Protein AF-A0A1Y6EAP9-F1 (afdb_monomer)

Sequence (194 aa):
MVQRNEKQGILGINLTRRGWNNVLIYVILAIALLFWKVFPVHEDADTTNAPTAVADESEVKNEAESVLESDAAANATALFPDVAIVELATPVLRLEQSDQGWLYNDQVVADQAGAEHLIERWQTLQVSVTEQQPQGVAKEIMVRLADGRPLIVLALYEQPVPIIQLPGDDTRYRAHQITYSQLTGANLSLPDPN

Nearest PDB structures (foldseek):
  6jbp-assembly1_B  TM=3.824E-01  e=4.750E+00  Mucuna pruriens
  4r4k-assembly1_A  TM=3.064E-01  e=9.669E+00  Bacteroides caccae ATCC 43185

Solvent-accessible surface area (backbone atoms only — not comparable to full-atom values): 11838 Å² total; per-residue (Å²): 137,84,86,81,82,84,77,87,76,80,81,92,67,91,69,55,87,74,52,51,61,61,52,50,53,53,52,53,52,52,50,53,56,49,46,54,68,74,54,64,82,77,80,82,85,79,77,96,72,84,80,91,72,90,80,60,82,66,55,68,54,51,53,56,51,49,51,55,49,53,54,38,62,72,58,44,37,54,76,43,70,99,50,56,76,41,30,44,33,36,92,81,45,49,40,38,63,51,100,90,43,48,23,41,91,93,35,76,41,74,43,48,68,55,53,51,54,42,50,50,52,59,52,66,29,33,26,19,80,44,89,75,73,75,37,85,68,73,40,63,33,38,40,28,46,68,82,72,58,76,74,42,55,29,38,39,20,59,30,91,52,31,33,39,30,53,73,99,53,89,66,32,26,37,50,55,102,62,53,54,66,65,75,44,47,80,81,58,66,69,68,81,87,125

Structure (mmCIF, N/CA/C/O backbone):
data_AF-A0A1Y6EAP9-F1
#
_entry.id   AF-A0A1Y6EAP9-F1
#
loop_
_atom_site.group_PDB
_atom_site.id
_atom_site.type_symbol
_atom_site.label_atom_id
_atom_site.label_alt_id
_atom_site.label_comp_id
_atom_site.label_asym_id
_atom_site.label_entity_id
_atom_site.label_seq_id
_atom_site.pdbx_PDB_ins_code
_atom_site.Cartn_x
_atom_site.Cartn_y
_atom_site.Cartn_z
_atom_site.occupancy
_atom_site.B_iso_or_equiv
_atom_site.auth_seq_id
_atom_site.auth_comp_id
_atom_site.auth_asym_id
_atom_site.auth_atom_id
_atom_site.pdbx_PDB_model_num
ATOM 1 N N . MET A 1 1 ? -38.002 -37.216 27.193 1.00 42.53 1 MET A N 1
ATOM 2 C CA . MET A 1 1 ? -36.730 -36.482 27.371 1.00 42.53 1 MET A CA 1
ATOM 3 C C . MET A 1 1 ? -37.048 -35.001 27.468 1.00 42.53 1 MET A C 1
ATOM 5 O O . MET A 1 1 ? -37.905 -34.521 26.740 1.00 42.53 1 MET A O 1
ATOM 9 N N . VAL A 1 2 ? -36.483 -34.351 28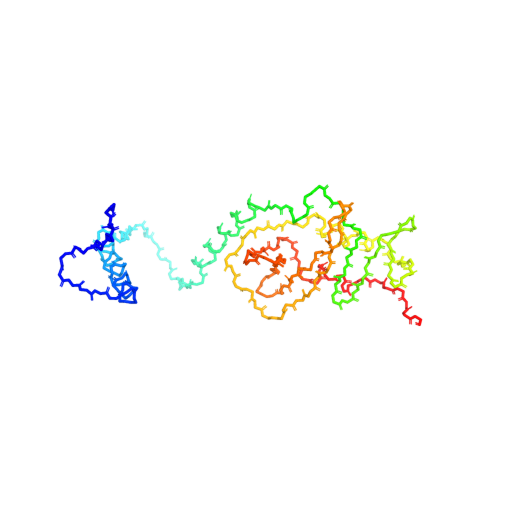.478 1.00 44.38 2 VAL A N 1
ATOM 10 C CA . VAL A 1 2 ? -36.962 -33.102 29.083 1.00 44.38 2 VAL A CA 1
ATOM 11 C C . VAL A 1 2 ? -36.519 -31.884 28.269 1.00 44.38 2 VAL A C 1
ATOM 13 O O . VAL A 1 2 ? -35.328 -31.710 28.032 1.00 44.38 2 VAL A O 1
ATOM 16 N N . GLN A 1 3 ? -37.473 -31.026 27.892 1.00 49.47 3 GLN A N 1
ATOM 17 C CA . GLN 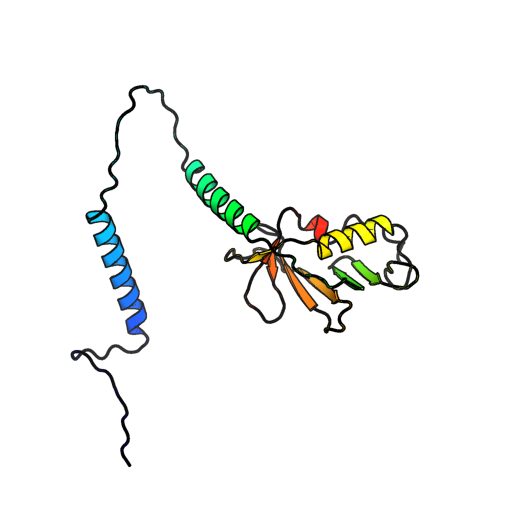A 1 3 ? -37.202 -29.654 27.462 1.00 49.47 3 GLN A CA 1
ATOM 18 C C . GLN A 1 3 ? -36.787 -28.830 28.688 1.00 49.47 3 GLN A C 1
ATOM 20 O O . GLN A 1 3 ? -37.545 -28.750 29.654 1.00 49.47 3 GLN A O 1
ATOM 25 N N . ARG A 1 4 ? -35.614 -28.193 28.658 1.00 45.12 4 ARG A N 1
ATOM 26 C CA . ARG A 1 4 ? -35.269 -27.123 29.603 1.00 45.12 4 ARG A CA 1
ATOM 27 C C . ARG A 1 4 ? -34.993 -25.848 28.823 1.00 45.12 4 ARG A C 1
ATOM 29 O O . ARG A 1 4 ? -33.922 -25.653 28.267 1.00 45.12 4 ARG A O 1
ATOM 36 N N . ASN A 1 5 ? -36.026 -25.019 28.764 1.00 48.72 5 ASN A N 1
ATOM 37 C CA . ASN A 1 5 ? -35.969 -23.643 28.306 1.00 48.72 5 ASN A CA 1
ATOM 38 C C . ASN A 1 5 ? -35.718 -22.791 29.556 1.00 48.72 5 ASN A C 1
ATOM 40 O O . ASN A 1 5 ? -36.637 -22.519 30.330 1.00 48.72 5 ASN A O 1
ATOM 44 N N . GLU A 1 6 ? -34.455 -22.476 29.819 1.00 53.62 6 GLU A N 1
ATOM 45 C CA . GLU A 1 6 ? -34.024 -21.777 31.028 1.00 53.62 6 GLU A CA 1
ATOM 46 C C . GLU A 1 6 ? -34.206 -20.267 30.829 1.00 53.62 6 GLU A C 1
ATOM 48 O O . GLU A 1 6 ? -33.310 -19.530 30.425 1.00 53.62 6 GLU A O 1
ATOM 53 N N . LYS A 1 7 ? -35.434 -19.800 31.074 1.00 51.78 7 LYS A N 1
ATOM 54 C CA . LYS A 1 7 ? -35.720 -18.378 31.271 1.00 51.78 7 LYS A CA 1
ATOM 55 C C . LYS A 1 7 ? -35.144 -17.979 32.628 1.00 51.78 7 LYS A C 1
ATOM 57 O O . LYS A 1 7 ? -35.779 -18.199 33.655 1.00 51.78 7 LYS A O 1
ATOM 62 N N . GLN A 1 8 ? -33.940 -17.415 32.638 1.00 53.41 8 GLN A N 1
ATOM 63 C CA . GLN A 1 8 ? -33.375 -16.801 33.837 1.00 53.41 8 GLN A CA 1
ATOM 64 C C . GLN A 1 8 ? -34.118 -15.489 34.118 1.00 53.41 8 GLN A C 1
ATOM 66 O O . GLN A 1 8 ? -33.808 -14.438 33.564 1.00 53.41 8 GLN A O 1
ATOM 71 N N . GLY A 1 9 ? -35.168 -15.584 34.933 1.00 47.75 9 GLY A N 1
ATOM 72 C CA . GLY A 1 9 ? -35.878 -14.448 35.503 1.00 47.75 9 GLY A CA 1
ATOM 73 C C . GLY A 1 9 ? -35.410 -14.232 36.934 1.00 47.75 9 GLY A C 1
ATOM 74 O O . GLY A 1 9 ? -35.749 -15.015 37.816 1.00 47.75 9 GLY A O 1
ATOM 75 N N . ILE A 1 10 ? -34.647 -13.169 37.169 1.00 59.88 10 ILE A N 1
ATOM 76 C CA . ILE A 1 10 ? -34.363 -12.682 38.518 1.00 59.88 10 ILE A CA 1
ATOM 77 C C . ILE A 1 10 ? -35.353 -11.541 38.773 1.00 59.88 10 ILE A C 1
ATOM 79 O O . ILE A 1 10 ? -35.303 -10.510 38.111 1.00 59.88 10 ILE A O 1
ATOM 83 N N . LEU A 1 11 ? -36.278 -11.766 39.712 1.00 57.78 11 LEU A N 1
ATOM 84 C CA . LEU A 1 11 ? -37.144 -10.751 40.330 1.00 57.78 11 LEU A CA 1
ATOM 85 C C . LEU A 1 11 ? -38.104 -9.992 39.390 1.00 57.78 11 LEU A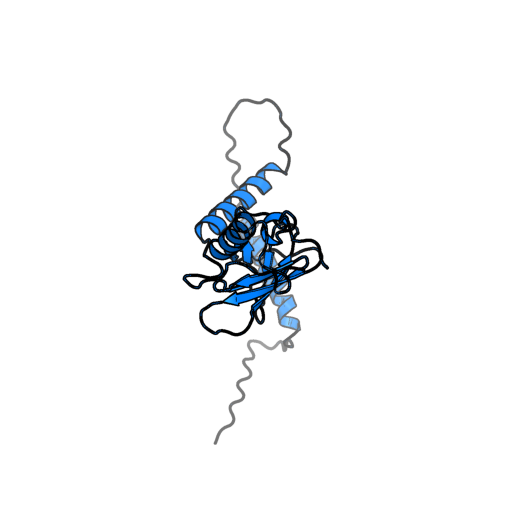 C 1
ATOM 87 O O . LEU A 1 11 ? -38.050 -8.775 39.274 1.00 57.78 11 LEU A O 1
ATOM 91 N N . GLY A 1 12 ? -39.066 -10.705 38.795 1.00 52.75 12 GLY A N 1
ATOM 92 C CA . GLY A 1 12 ? -40.424 -10.179 38.551 1.00 52.75 12 GLY A CA 1
ATOM 93 C C . GLY A 1 12 ? -40.626 -9.029 37.551 1.00 52.75 12 GLY A C 1
ATOM 94 O O . GLY A 1 12 ? -41.773 -8.647 37.333 1.00 52.75 12 GLY A O 1
ATOM 95 N N . ILE A 1 13 ? -39.584 -8.503 36.905 1.00 53.31 13 ILE A N 1
ATOM 96 C CA . ILE A 1 13 ? -39.706 -7.442 35.896 1.00 53.31 13 ILE A CA 1
ATOM 97 C C . ILE A 1 13 ? -39.275 -8.007 34.537 1.00 53.31 13 ILE A C 1
ATOM 99 O O . ILE A 1 13 ? -38.091 -8.184 34.259 1.00 53.31 13 ILE A O 1
ATOM 103 N N . ASN A 1 14 ? -40.244 -8.313 33.671 1.00 45.34 14 ASN A N 1
ATOM 104 C CA . ASN A 1 14 ? -39.969 -8.732 32.294 1.00 45.34 14 ASN A CA 1
ATOM 105 C C . ASN A 1 14 ? -39.575 -7.509 31.451 1.00 45.34 14 ASN A C 1
ATOM 107 O O . ASN A 1 14 ? -40.421 -6.910 30.787 1.00 45.34 14 ASN A O 1
ATOM 111 N N . LEU A 1 15 ? -38.294 -7.134 31.450 1.00 54.78 15 LEU A N 1
ATOM 112 C CA . LEU A 1 15 ? -37.773 -6.213 30.440 1.00 54.78 15 LEU A CA 1
ATOM 113 C C . LEU A 1 15 ? -37.404 -6.983 29.171 1.00 54.78 15 LEU A C 1
ATOM 115 O O . LEU A 1 15 ? -36.610 -7.924 29.185 1.00 54.78 15 LEU A O 1
ATOM 119 N N . THR A 1 16 ? -37.983 -6.559 28.049 1.00 60.19 16 THR A N 1
ATOM 120 C CA . THR A 1 16 ? -37.604 -7.027 26.712 1.00 60.19 16 THR A CA 1
ATOM 121 C C . THR A 1 16 ? -36.126 -6.719 26.443 1.00 60.19 16 THR A C 1
ATOM 123 O O . THR A 1 16 ? -35.574 -5.761 26.979 1.00 60.19 16 THR A O 1
ATOM 126 N N . ARG A 1 17 ? -35.470 -7.503 25.576 1.00 57.12 17 ARG A N 1
ATOM 127 C CA . ARG A 1 17 ? -34.034 -7.370 25.230 1.00 57.12 17 ARG A CA 1
ATOM 128 C C . ARG A 1 17 ? -33.621 -5.941 24.809 1.00 57.12 17 ARG A C 1
ATOM 130 O O . ARG A 1 17 ? -32.463 -5.580 24.949 1.00 57.12 17 ARG A O 1
ATOM 137 N N . ARG A 1 18 ? -34.576 -5.119 24.346 1.00 56.56 18 ARG A N 1
ATOM 138 C CA . ARG A 1 18 ? -34.406 -3.691 24.013 1.00 56.56 18 ARG A CA 1
ATOM 139 C C . ARG A 1 18 ? -34.363 -2.749 25.227 1.00 56.56 18 ARG A C 1
ATOM 141 O O . ARG A 1 18 ? -33.716 -1.715 25.144 1.00 56.56 18 ARG A O 1
ATOM 148 N N . GLY A 1 19 ? -35.014 -3.087 26.341 1.00 57.38 19 GLY A N 1
ATOM 149 C CA . GLY A 1 19 ? -35.029 -2.260 27.555 1.00 57.38 19 GLY A CA 1
ATOM 150 C C . GLY A 1 19 ? -33.703 -2.267 28.321 1.00 57.38 19 GLY A C 1
ATOM 151 O O . GLY A 1 19 ? -33.378 -1.298 29.000 1.00 57.38 19 GLY A O 1
ATOM 152 N N . TRP A 1 20 ? -32.902 -3.322 28.154 1.00 66.06 20 TRP A N 1
ATOM 153 C CA . TRP A 1 20 ? -31.618 -3.481 28.839 1.00 66.06 20 TRP A CA 1
ATOM 154 C C . TRP A 1 20 ? -30.559 -2.468 28.413 1.00 66.06 20 TRP A C 1
ATOM 156 O O . TRP A 1 20 ? -29.772 -2.051 29.253 1.00 66.06 20 TRP A O 1
ATOM 166 N N . ASN A 1 21 ? -30.570 -2.005 27.160 1.00 67.00 21 ASN A N 1
ATOM 167 C CA . ASN A 1 21 ? -29.589 -1.015 26.707 1.00 67.00 21 ASN A CA 1
ATOM 168 C C . ASN A 1 21 ? -29.764 0.327 27.430 1.00 67.00 21 ASN A C 1
ATOM 170 O O . ASN A 1 21 ? -28.789 0.984 27.781 1.00 67.00 21 ASN A O 1
ATOM 174 N N . ASN A 1 22 ? -31.017 0.698 27.712 1.00 74.44 22 ASN A N 1
ATOM 175 C CA . ASN A 1 22 ? -31.308 1.913 28.460 1.00 74.44 22 ASN A CA 1
ATOM 176 C C . ASN A 1 22 ? -30.964 1.738 29.950 1.00 74.44 22 ASN A C 1
ATOM 178 O O . ASN A 1 22 ? -30.427 2.635 30.580 1.00 74.44 22 ASN A O 1
ATOM 182 N N . VAL A 1 23 ? -31.189 0.552 30.523 1.00 78.12 23 VAL A N 1
ATOM 183 C CA . VAL A 1 23 ? -30.769 0.269 31.909 1.00 78.12 23 VAL A CA 1
ATOM 184 C C . VAL A 1 23 ? -29.244 0.311 32.047 1.00 78.12 23 VAL A C 1
ATOM 186 O O . VAL A 1 23 ? -28.738 0.886 33.007 1.00 78.12 23 VAL A O 1
ATOM 189 N N . LEU A 1 24 ? -28.508 -0.235 31.074 1.00 82.50 24 LEU A N 1
ATOM 190 C CA . LEU A 1 24 ? -27.046 -0.261 31.087 1.00 82.50 24 LEU A CA 1
ATOM 191 C C . LEU A 1 24 ? -26.453 1.155 31.098 1.00 82.50 24 LEU A C 1
ATOM 193 O O . LEU A 1 24 ? -25.528 1.418 31.865 1.00 82.50 24 LEU A O 1
ATOM 197 N N . ILE A 1 25 ? -27.022 2.083 30.317 1.00 81.00 25 ILE A N 1
ATOM 198 C CA . ILE A 1 25 ? -26.527 3.464 30.286 1.00 81.00 25 ILE A CA 1
ATOM 199 C C . ILE A 1 25 ? -26.741 4.183 31.623 1.00 81.00 25 ILE A C 1
ATOM 201 O O . ILE A 1 25 ? -25.848 4.891 32.085 1.00 81.00 25 ILE A O 1
ATOM 205 N N . TYR A 1 26 ? -27.865 3.935 32.305 1.00 85.12 26 TYR A N 1
ATOM 206 C CA . TYR A 1 26 ? -28.107 4.506 33.633 1.00 85.12 26 TYR A CA 1
ATOM 207 C C . TYR A 1 26 ? -27.175 3.925 34.702 1.00 85.12 26 TYR A C 1
ATOM 209 O O . TYR A 1 26 ? -26.740 4.657 35.589 1.00 85.12 26 TYR A O 1
ATOM 217 N N . VAL A 1 27 ? -26.824 2.638 34.612 1.00 87.50 27 VAL A N 1
ATOM 218 C CA . VAL A 1 27 ? -25.864 2.009 35.533 1.00 87.50 27 VAL A CA 1
ATOM 219 C C . VAL A 1 27 ? -24.465 2.603 35.356 1.00 87.50 27 VAL A C 1
ATOM 221 O O . VAL A 1 27 ? -23.822 2.940 36.347 1.00 87.50 27 VAL A O 1
ATOM 224 N N . ILE A 1 28 ? -24.013 2.801 34.114 1.00 86.44 28 ILE A N 1
ATOM 225 C CA . ILE A 1 28 ? -22.708 3.417 33.827 1.00 86.44 28 ILE A CA 1
ATOM 226 C C . ILE A 1 28 ? -22.663 4.866 34.337 1.00 86.44 28 ILE A C 1
ATOM 228 O O . ILE A 1 28 ? -21.702 5.251 35.002 1.00 86.44 28 ILE A O 1
ATOM 232 N N . LEU A 1 29 ? -23.722 5.650 34.109 1.00 85.69 29 LEU A N 1
ATOM 233 C CA . LEU A 1 29 ? -23.833 7.021 34.626 1.00 85.69 29 LEU A CA 1
ATOM 234 C C . LEU A 1 29 ? -23.801 7.073 36.159 1.00 85.69 29 LEU A C 1
ATOM 236 O O . LEU A 1 29 ? -23.133 7.933 36.733 1.00 85.69 29 LEU A O 1
ATOM 240 N N . ALA A 1 30 ? -24.479 6.142 36.833 1.00 85.88 30 ALA A N 1
ATOM 241 C CA . ALA A 1 30 ? -24.450 6.054 38.290 1.00 85.88 30 ALA A CA 1
ATOM 242 C C . ALA A 1 30 ? -23.046 5.718 38.821 1.00 85.88 30 ALA A C 1
ATOM 244 O O . ALA A 1 30 ? -22.617 6.293 39.822 1.00 85.88 30 ALA A O 1
ATOM 245 N N . ILE A 1 31 ? -22.307 4.834 38.139 1.00 86.31 31 ILE A N 1
ATOM 246 C CA . ILE A 1 31 ? -20.921 4.496 38.493 1.00 86.31 31 ILE A CA 1
ATOM 247 C C . ILE A 1 31 ? -19.999 5.706 38.303 1.00 86.31 31 ILE A C 1
ATOM 249 O O . ILE A 1 31 ? -19.212 5.997 39.200 1.00 86.31 31 ILE A O 1
ATOM 253 N N . ALA A 1 32 ? -20.126 6.448 37.199 1.00 82.94 32 ALA A N 1
ATOM 254 C CA . ALA A 1 32 ? -19.344 7.665 36.962 1.00 82.94 32 ALA A CA 1
ATOM 255 C C . ALA A 1 32 ? -19.577 8.724 38.057 1.00 82.94 32 ALA A C 1
ATOM 257 O O . ALA A 1 32 ? -18.633 9.343 38.546 1.00 82.94 32 ALA A O 1
ATOM 258 N N . LEU A 1 33 ? -20.826 8.881 38.505 1.00 84.06 33 LEU A N 1
ATOM 259 C CA . LEU A 1 33 ? -21.200 9.833 39.554 1.00 84.06 33 LEU A CA 1
ATOM 260 C C . LEU A 1 33 ? -20.684 9.408 40.941 1.00 84.06 33 LEU A C 1
ATOM 262 O O . LEU A 1 33 ? -20.296 10.249 41.753 1.00 84.06 33 LEU A O 1
ATOM 266 N N . LEU A 1 34 ? -20.622 8.099 41.203 1.00 80.88 34 LEU A N 1
ATOM 267 C CA . LEU A 1 34 ? -19.965 7.551 42.392 1.00 80.88 34 LEU A CA 1
ATOM 268 C C . LEU A 1 34 ? -18.446 7.737 42.338 1.00 80.88 34 LEU A C 1
ATOM 270 O O . LEU A 1 34 ? -17.858 8.120 43.347 1.00 80.88 34 LEU A O 1
ATOM 274 N N . PHE A 1 35 ? -17.823 7.528 41.177 1.00 78.50 35 PHE A N 1
ATOM 275 C CA . PHE A 1 35 ? -16.392 7.768 40.976 1.00 78.50 35 PHE A CA 1
ATOM 276 C C . PHE A 1 35 ? -16.024 9.230 41.229 1.00 78.50 35 PHE A C 1
ATOM 278 O O . PHE A 1 35 ? -15.079 9.485 41.968 1.00 78.50 35 PHE A O 1
ATOM 285 N N . TRP A 1 36 ? -16.820 10.176 40.719 1.00 80.00 36 TRP A N 1
ATOM 286 C CA . TRP A 1 36 ? -16.632 11.609 40.974 1.00 80.00 36 TRP A CA 1
ATOM 287 C C . TRP A 1 36 ? -16.660 11.957 42.468 1.00 80.00 36 TRP A C 1
ATOM 289 O O . TRP A 1 36 ? -15.915 12.813 42.933 1.00 80.00 36 TRP A O 1
ATOM 299 N N . LYS A 1 37 ? -17.497 11.265 43.250 1.00 76.62 37 LYS A N 1
ATOM 300 C CA . LYS A 1 37 ? -17.584 11.482 44.698 1.00 76.62 37 LYS A CA 1
ATOM 301 C C . LYS A 1 37 ? -16.443 10.815 45.480 1.00 76.62 37 LYS A C 1
ATOM 303 O O . LYS A 1 37 ? -16.047 11.334 46.519 1.00 76.62 37 LYS A O 1
ATOM 308 N N . VAL A 1 38 ? -15.980 9.642 45.043 1.00 73.88 38 VAL A N 1
ATOM 309 C CA . VAL A 1 38 ? -14.958 8.845 45.751 1.00 73.88 38 VAL A CA 1
ATOM 310 C C . VAL A 1 38 ? -13.541 9.320 45.432 1.00 73.88 38 VAL A C 1
ATOM 312 O O . VAL A 1 38 ? -12.677 9.243 46.300 1.00 73.88 38 VAL A O 1
ATOM 315 N N . PHE A 1 39 ? -13.321 9.859 44.235 1.00 63.75 39 PHE A N 1
ATOM 316 C CA . PHE A 1 39 ? -12.071 10.488 43.823 1.00 63.75 39 PHE A CA 1
ATOM 317 C C . PHE A 1 39 ? -12.296 11.991 43.609 1.00 63.75 39 PHE A C 1
ATOM 319 O O . PHE A 1 39 ? -12.359 12.437 42.461 1.00 63.75 39 PHE A O 1
ATOM 326 N N . PRO A 1 40 ? -12.449 12.797 44.680 1.00 54.31 40 PRO A N 1
ATOM 327 C CA . PRO A 1 40 ? -12.287 14.232 44.534 1.00 54.31 40 PRO A CA 1
ATOM 328 C C . PRO A 1 40 ? -10.862 14.461 44.024 1.00 54.31 40 PRO A C 1
ATOM 330 O O . PRO A 1 40 ? -9.898 14.050 44.668 1.00 54.31 40 PRO A O 1
ATOM 333 N N . VAL A 1 41 ? -10.735 15.047 42.833 1.00 53.97 41 VAL A N 1
ATOM 334 C CA . VAL A 1 41 ? -9.451 15.533 42.323 1.00 53.97 41 VAL A CA 1
ATOM 335 C C . VAL A 1 41 ? -8.892 16.466 43.393 1.00 53.97 41 VAL A C 1
ATOM 337 O O . VAL A 1 41 ? -9.458 17.525 43.657 1.00 53.97 41 VAL A O 1
ATOM 340 N N . HIS A 1 42 ? -7.844 16.026 44.081 1.00 52.25 42 HIS A N 1
ATOM 341 C CA . HIS A 1 42 ? -7.107 16.876 44.996 1.00 52.25 42 HIS A CA 1
ATOM 342 C C . HIS A 1 42 ? -6.247 17.799 44.132 1.00 52.25 42 HIS A C 1
ATOM 344 O O . HIS A 1 42 ? -5.245 17.376 43.563 1.00 52.25 42 HIS A O 1
ATOM 350 N N . GLU A 1 43 ? -6.695 19.046 43.978 1.00 52.62 43 GLU A N 1
ATOM 351 C CA . GLU A 1 43 ? -5.833 20.147 43.555 1.00 52.62 43 GLU A CA 1
ATOM 352 C C . GLU A 1 43 ? -4.821 20.397 44.675 1.00 52.62 43 GLU A C 1
ATOM 354 O O . GLU A 1 43 ? -5.109 21.085 45.658 1.00 52.62 43 GLU A O 1
ATOM 359 N N . ASP A 1 44 ? -3.633 19.811 44.546 1.00 45.09 44 ASP A N 1
ATOM 360 C CA . ASP A 1 44 ? -2.489 20.196 45.361 1.00 45.09 44 ASP A CA 1
ATOM 361 C C . ASP A 1 44 ? -2.007 21.572 44.885 1.00 45.09 44 ASP A C 1
ATOM 363 O O . ASP A 1 44 ? -1.212 21.719 43.958 1.00 45.09 44 ASP A O 1
ATOM 367 N N . ALA A 1 45 ? -2.546 22.609 45.523 1.00 45.47 45 ALA A N 1
ATOM 368 C CA . ALA A 1 45 ? -2.062 23.972 45.410 1.00 45.47 45 ALA A CA 1
ATOM 369 C C . ALA A 1 45 ? -0.787 24.141 46.249 1.00 45.47 45 ALA A C 1
ATOM 371 O O . ALA A 1 45 ? -0.854 24.514 47.418 1.00 45.47 45 ALA A O 1
ATOM 372 N N . ASP A 1 46 ? 0.378 23.929 45.640 1.00 39.50 46 ASP A N 1
ATOM 373 C CA . ASP A 1 46 ? 1.582 24.661 46.035 1.00 39.50 46 ASP A CA 1
ATOM 374 C C . ASP A 1 46 ? 2.524 24.843 44.844 1.00 39.50 46 ASP A C 1
ATOM 376 O O . ASP A 1 46 ? 3.304 23.961 44.515 1.00 39.50 46 ASP A O 1
ATOM 380 N N . THR A 1 47 ? 2.453 26.016 44.213 1.00 37.88 47 THR A N 1
ATOM 381 C CA . THR A 1 47 ? 3.646 26.854 44.057 1.00 37.88 47 THR A CA 1
ATOM 382 C C . THR A 1 47 ? 3.215 28.309 43.923 1.00 37.88 47 THR A C 1
ATOM 384 O O . THR A 1 47 ? 2.571 28.721 42.958 1.00 37.88 47 THR A O 1
ATOM 387 N N . THR A 1 48 ? 3.611 29.102 44.912 1.00 45.22 48 THR A N 1
ATOM 388 C CA . THR A 1 48 ? 3.722 30.558 44.815 1.00 45.22 48 THR A CA 1
ATOM 389 C C . THR A 1 48 ? 4.600 30.919 43.614 1.00 45.22 48 THR A C 1
ATOM 391 O O . THR A 1 48 ? 5.794 30.637 43.638 1.00 45.22 48 THR A O 1
ATOM 394 N N . ASN A 1 49 ? 3.999 31.495 42.568 1.00 41.66 49 ASN A N 1
ATOM 395 C CA . ASN A 1 49 ? 4.451 32.665 41.795 1.00 41.66 49 ASN A CA 1
ATOM 396 C C . ASN A 1 49 ? 3.612 32.776 40.510 1.00 41.66 49 ASN A C 1
ATOM 398 O O . ASN A 1 49 ? 3.845 32.072 39.532 1.00 41.66 49 ASN A O 1
ATOM 402 N N . ALA A 1 50 ? 2.644 33.692 40.505 1.00 35.91 50 ALA A N 1
ATOM 403 C CA . ALA A 1 50 ? 2.014 34.169 39.275 1.00 35.91 50 ALA A CA 1
ATOM 404 C C . ALA A 1 50 ? 3.074 34.906 38.413 1.00 35.91 50 ALA A C 1
ATOM 406 O O . ALA A 1 50 ? 3.981 35.528 38.975 1.00 35.91 50 ALA A O 1
ATOM 407 N N . PRO A 1 51 ? 2.967 34.886 37.073 1.00 42.66 51 PRO A N 1
ATOM 408 C CA . PRO A 1 51 ? 1.880 35.619 36.442 1.00 42.66 51 PRO A CA 1
ATOM 409 C C . PRO A 1 51 ? 1.118 34.806 35.392 1.00 42.66 51 PRO A C 1
ATOM 411 O O . PRO A 1 51 ? 1.697 34.191 34.506 1.00 42.66 51 PRO A O 1
ATOM 414 N N . THR A 1 52 ? -0.206 34.895 35.498 1.00 46.78 52 THR A N 1
ATOM 415 C CA . THR A 1 52 ? -1.162 35.058 34.398 1.00 46.78 52 THR A CA 1
ATOM 416 C C . THR A 1 52 ? -0.699 34.580 33.019 1.00 46.78 52 THR A C 1
ATOM 418 O O . THR A 1 52 ? -0.093 35.339 32.265 1.00 46.78 52 THR A O 1
ATOM 421 N N . ALA A 1 53 ? -1.134 33.386 32.632 1.00 35.03 53 ALA A N 1
ATOM 422 C CA . ALA A 1 53 ? -1.422 33.083 31.241 1.00 35.03 53 ALA A CA 1
ATOM 423 C C . ALA A 1 53 ? -2.643 32.168 31.190 1.00 35.03 53 ALA A C 1
ATOM 425 O O . ALA A 1 53 ? -2.748 31.179 31.907 1.00 35.03 53 ALA A O 1
ATOM 426 N N . VAL A 1 54 ? -3.595 32.591 30.377 1.00 47.69 54 VAL A N 1
ATOM 427 C CA . VAL A 1 54 ? -4.802 31.882 29.976 1.00 47.69 54 VAL A CA 1
ATOM 428 C C . VAL A 1 54 ? -4.360 30.530 29.396 1.00 47.69 54 VAL A C 1
ATOM 430 O O . VAL A 1 54 ? -3.831 30.499 28.290 1.00 47.69 54 VAL A O 1
ATOM 433 N N . ALA A 1 55 ? -4.480 29.442 30.160 1.00 41.44 55 ALA A N 1
ATOM 434 C CA . ALA A 1 55 ? -4.148 28.102 29.682 1.00 41.44 55 ALA A CA 1
ATOM 435 C C . ALA A 1 55 ? -5.340 27.561 28.889 1.00 41.44 55 ALA A C 1
ATOM 437 O O . ALA A 1 55 ? -6.318 27.040 29.419 1.00 41.44 55 ALA A O 1
ATOM 438 N N . ASP A 1 56 ? -5.237 27.854 27.603 1.00 40.75 56 ASP A N 1
ATOM 439 C CA . ASP A 1 56 ? -5.900 27.272 26.455 1.00 40.75 56 ASP A CA 1
ATOM 440 C C . ASP A 1 56 ? -6.196 25.765 26.635 1.00 40.75 56 ASP A C 1
ATOM 442 O O . ASP A 1 56 ? -5.292 24.954 26.840 1.00 40.75 56 ASP A O 1
ATOM 446 N N . GLU A 1 57 ? -7.469 25.372 26.510 1.00 46.88 57 GLU A N 1
ATOM 447 C CA . GLU A 1 57 ? -7.942 23.972 26.515 1.00 46.88 57 GLU A CA 1
ATOM 448 C C . GLU A 1 57 ? -7.302 23.117 25.394 1.00 46.88 57 GLU A C 1
ATOM 450 O O . GLU A 1 57 ? -7.488 21.900 25.332 1.00 46.88 57 GLU A O 1
ATOM 455 N N . SER A 1 58 ? -6.529 23.747 24.508 1.00 49.44 58 SER A N 1
ATOM 456 C CA . SER A 1 58 ? -5.780 23.122 23.422 1.00 49.44 58 SER A CA 1
ATOM 457 C C . SER A 1 58 ? -4.569 22.298 23.886 1.00 49.44 58 SER A C 1
ATOM 459 O O . SER A 1 58 ? -4.160 21.389 23.168 1.00 49.44 58 SER A O 1
ATOM 461 N N . GLU A 1 59 ? -3.989 22.563 25.063 1.00 45.56 59 GLU A N 1
ATOM 462 C CA . GLU A 1 59 ? -2.719 21.932 25.476 1.00 45.56 59 GLU A CA 1
ATOM 463 C C . GLU A 1 59 ? -2.901 20.484 25.970 1.00 45.56 59 GLU A C 1
ATOM 465 O O . GLU A 1 59 ? -2.169 19.588 25.553 1.00 45.56 59 GLU A O 1
ATOM 470 N N . VAL A 1 60 ? -3.966 20.204 26.732 1.00 48.19 60 VAL A N 1
ATOM 471 C CA . VAL A 1 60 ? -4.249 18.853 27.267 1.00 48.19 60 VAL A CA 1
ATOM 472 C C . VAL A 1 60 ? -4.638 17.863 26.158 1.00 48.19 60 VAL A C 1
ATOM 474 O O . VAL A 1 60 ? -4.365 16.664 26.249 1.00 48.19 60 VAL A O 1
ATOM 477 N N . LYS A 1 61 ? -5.246 18.349 25.068 1.00 45.75 61 LYS A N 1
ATOM 478 C CA . LYS 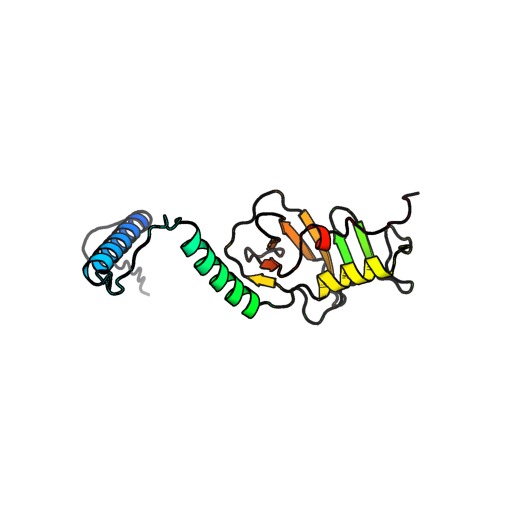A 1 61 ? -5.582 17.507 23.912 1.00 45.75 61 LYS A CA 1
ATOM 479 C C . LYS A 1 61 ? -4.335 17.087 23.128 1.00 45.75 61 LYS A C 1
ATOM 481 O O . LYS A 1 61 ? -4.267 15.948 22.670 1.00 45.75 61 LYS A O 1
ATOM 486 N N . ASN A 1 62 ? -3.340 17.970 23.041 1.00 46.31 62 ASN A N 1
ATOM 487 C CA . ASN A 1 62 ? -2.091 17.697 22.333 1.00 46.31 62 ASN A CA 1
ATOM 488 C C . ASN A 1 62 ? -1.245 16.633 23.044 1.00 46.31 62 ASN A C 1
ATOM 490 O O . ASN A 1 62 ? -0.603 15.826 22.379 1.00 46.31 62 ASN A O 1
ATOM 494 N N . GLU A 1 63 ? -1.268 16.577 24.377 1.00 47.72 63 GLU A N 1
ATOM 495 C CA . GLU A 1 63 ? -0.517 15.569 25.135 1.00 47.72 63 GLU A CA 1
ATOM 496 C C . GLU A 1 63 ? -1.161 14.177 25.050 1.00 47.72 63 GLU A C 1
ATOM 498 O O . GLU A 1 63 ? -0.460 13.184 24.859 1.00 47.72 63 GLU A O 1
ATOM 503 N N . ALA A 1 64 ? -2.494 14.085 25.106 1.00 49.00 64 ALA A N 1
ATOM 504 C CA . ALA A 1 64 ? -3.199 12.809 24.970 1.00 49.00 64 ALA A CA 1
ATOM 505 C C . ALA A 1 64 ? -3.135 12.240 23.537 1.00 49.00 64 ALA A C 1
ATOM 507 O O . ALA A 1 64 ? -2.961 11.032 23.369 1.00 49.00 64 ALA A O 1
ATOM 508 N N . GLU A 1 65 ? -3.231 13.087 22.504 1.00 50.94 65 GLU A N 1
ATOM 509 C CA . GLU A 1 65 ? -3.012 12.666 21.111 1.00 50.94 65 GLU A CA 1
ATOM 510 C C . GLU A 1 65 ? -1.540 12.290 20.869 1.00 50.94 65 GLU A C 1
ATOM 512 O O . GLU A 1 65 ? -1.282 11.253 20.266 1.00 50.94 65 GLU A O 1
ATOM 517 N N . SER A 1 66 ? -0.578 13.032 21.429 1.00 50.28 66 SER A N 1
ATOM 518 C CA . SER A 1 66 ? 0.861 12.722 21.349 1.00 50.28 66 SER A CA 1
ATOM 519 C C . SER A 1 66 ? 1.217 11.358 21.956 1.00 50.28 66 SER A C 1
ATOM 521 O O . SER A 1 66 ? 1.968 10.585 21.358 1.00 50.28 66 SER A O 1
ATOM 523 N N . VAL A 1 67 ? 0.641 11.006 23.112 1.00 52.47 67 VAL A N 1
ATOM 524 C CA . VAL A 1 67 ? 0.903 9.711 23.762 1.00 52.47 67 VAL A CA 1
ATOM 525 C C . VAL A 1 67 ? 0.292 8.556 22.961 1.00 52.47 67 VAL A C 1
ATOM 527 O O . VAL A 1 67 ? 0.978 7.564 22.714 1.00 52.47 67 VAL A O 1
ATOM 530 N N . LEU A 1 68 ? -0.941 8.702 22.461 1.00 52.41 68 LEU A N 1
ATOM 531 C CA . LEU A 1 68 ? -1.585 7.687 21.614 1.00 52.41 68 LEU A CA 1
ATOM 532 C C . LEU A 1 68 ? -0.884 7.524 20.256 1.00 52.41 68 LEU A C 1
ATOM 534 O O . LEU A 1 68 ? -0.811 6.415 19.730 1.00 52.41 68 LEU A O 1
ATOM 538 N N . GLU A 1 69 ? -0.328 8.600 19.698 1.00 54.66 69 GLU A N 1
ATOM 539 C CA . GLU A 1 69 ? 0.524 8.547 18.508 1.00 54.66 69 GLU A CA 1
ATOM 540 C C . GLU A 1 69 ? 1.863 7.861 18.777 1.00 54.66 69 GLU A C 1
ATOM 542 O O . GLU A 1 69 ? 2.317 7.077 17.941 1.00 54.66 69 GLU A O 1
ATOM 547 N N . SER A 1 70 ? 2.464 8.091 19.948 1.00 52.72 70 SER A N 1
ATOM 548 C CA . SER A 1 70 ? 3.708 7.427 20.344 1.00 52.72 70 SER A CA 1
ATOM 549 C C . SER A 1 70 ? 3.525 5.919 20.548 1.00 52.72 70 SER A C 1
ATOM 551 O O . SER A 1 70 ? 4.359 5.140 20.086 1.00 52.72 70 SER A O 1
ATOM 553 N N . ASP A 1 71 ? 2.397 5.492 21.125 1.00 55.16 71 ASP A N 1
ATOM 554 C CA . ASP A 1 71 ? 2.081 4.076 21.340 1.00 55.16 71 ASP A CA 1
ATOM 555 C C . ASP A 1 71 ? 1.651 3.381 20.038 1.00 55.16 71 ASP A C 1
ATOM 557 O O . ASP A 1 71 ? 1.989 2.218 19.797 1.00 55.16 71 ASP A O 1
ATOM 561 N N . ALA A 1 72 ? 0.935 4.083 19.155 1.00 59.09 72 ALA A N 1
ATOM 562 C CA . ALA A 1 72 ? 0.575 3.571 17.834 1.00 59.09 72 ALA A CA 1
ATOM 563 C C . ALA A 1 72 ? 1.808 3.411 16.929 1.00 59.09 72 ALA A C 1
ATOM 565 O O . ALA A 1 72 ? 1.922 2.407 16.226 1.00 59.09 72 ALA A O 1
ATOM 566 N N . ALA A 1 73 ? 2.752 4.358 16.978 1.00 60.81 73 ALA A N 1
ATOM 567 C CA . ALA A 1 73 ? 4.035 4.244 16.288 1.00 60.81 73 ALA A CA 1
ATOM 568 C C . ALA A 1 73 ? 4.913 3.131 16.887 1.00 60.81 73 ALA A C 1
ATOM 570 O O . ALA A 1 73 ? 5.592 2.424 16.144 1.00 60.81 73 ALA A O 1
ATOM 571 N N . ALA A 1 74 ? 4.861 2.917 18.208 1.00 65.44 74 ALA A N 1
ATOM 572 C CA . ALA A 1 74 ? 5.563 1.816 18.871 1.00 65.44 74 ALA A CA 1
ATOM 573 C C . ALA A 1 74 ? 5.031 0.427 18.467 1.00 65.44 74 ALA A C 1
ATOM 575 O O . ALA A 1 74 ? 5.783 -0.545 18.491 1.00 65.44 74 ALA A O 1
ATOM 576 N N . ASN A 1 75 ? 3.760 0.336 18.060 1.00 78.88 75 ASN A N 1
ATOM 577 C CA . ASN A 1 75 ? 3.116 -0.893 17.581 1.00 78.88 75 ASN A CA 1
ATOM 578 C C . ASN A 1 75 ? 2.969 -0.945 16.051 1.00 78.88 75 ASN A C 1
ATOM 580 O O . ASN A 1 75 ? 2.148 -1.708 15.532 1.00 78.88 75 ASN A O 1
ATOM 584 N N . ALA A 1 76 ? 3.723 -0.125 15.320 1.00 86.00 76 ALA A N 1
ATOM 585 C CA . ALA A 1 76 ? 3.652 -0.124 13.872 1.00 86.00 76 ALA A CA 1
ATOM 586 C C . ALA A 1 76 ? 4.205 -1.439 13.294 1.00 86.00 76 ALA A C 1
ATOM 588 O O . ALA A 1 76 ? 5.225 -1.967 13.738 1.00 86.00 76 ALA A O 1
ATOM 589 N N . THR A 1 77 ? 3.503 -1.980 12.304 1.00 91.06 77 THR A N 1
ATOM 590 C CA . THR A 1 77 ? 3.876 -3.196 11.585 1.00 91.06 77 THR A CA 1
ATOM 591 C C . THR A 1 77 ? 3.854 -2.950 10.083 1.00 91.06 77 THR A C 1
ATOM 593 O O . THR A 1 77 ? 3.141 -2.069 9.603 1.00 91.06 77 THR A O 1
ATOM 596 N N . ALA A 1 78 ? 4.616 -3.734 9.322 1.00 91.56 78 ALA A N 1
ATOM 597 C CA . ALA A 1 78 ? 4.594 -3.641 7.869 1.00 91.56 78 ALA A CA 1
ATOM 598 C C . ALA A 1 78 ? 3.233 -4.107 7.333 1.00 91.56 78 ALA A C 1
ATOM 600 O O . ALA A 1 78 ? 2.741 -5.166 7.724 1.00 91.56 78 ALA A O 1
ATOM 601 N N . LE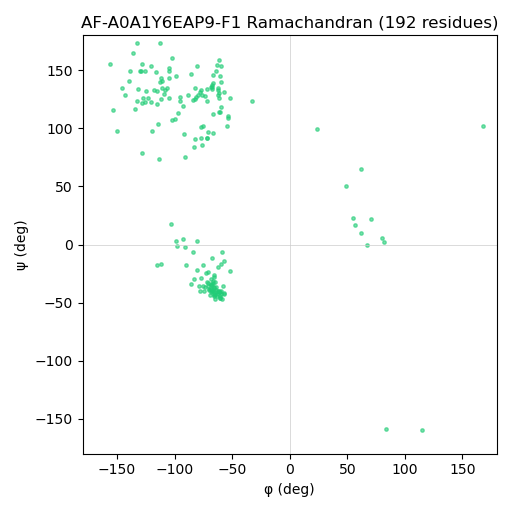U A 1 79 ? 2.642 -3.351 6.403 1.00 91.44 79 LEU A N 1
ATOM 602 C CA . LEU A 1 79 ? 1.360 -3.728 5.792 1.00 91.44 79 LEU A CA 1
ATOM 603 C C . LEU A 1 79 ? 1.468 -5.030 4.976 1.00 91.44 79 LEU A C 1
ATOM 605 O O . LEU A 1 79 ? 0.550 -5.851 4.975 1.00 91.44 79 LEU A O 1
ATOM 609 N N . PHE A 1 80 ? 2.606 -5.229 4.306 1.00 90.00 80 PHE A N 1
ATOM 610 C CA . PHE A 1 80 ? 2.913 -6.416 3.506 1.00 90.00 80 PHE A CA 1
ATOM 611 C C . PHE A 1 80 ? 4.273 -6.997 3.930 1.00 90.00 80 PHE A C 1
ATOM 613 O O . PHE A 1 80 ? 5.285 -6.750 3.269 1.00 90.00 80 PHE A O 1
ATOM 620 N N . PRO A 1 81 ? 4.336 -7.733 5.056 1.00 86.50 81 PRO A N 1
ATOM 621 C CA . PRO A 1 81 ? 5.593 -8.280 5.551 1.00 86.50 81 PRO A CA 1
ATOM 622 C C . PRO A 1 81 ? 6.109 -9.378 4.614 1.00 86.50 81 PRO A C 1
ATOM 624 O O . PRO A 1 81 ? 5.341 -10.233 4.177 1.00 86.50 81 PRO A O 1
ATOM 627 N N . ASP A 1 82 ? 7.411 -9.346 4.325 1.00 88.06 82 ASP A N 1
ATOM 628 C CA . ASP A 1 82 ? 8.177 -10.406 3.649 1.00 88.06 82 ASP A CA 1
ATOM 629 C C . ASP A 1 82 ? 7.682 -10.848 2.256 1.00 88.06 82 ASP A C 1
ATOM 631 O O . ASP A 1 82 ? 8.084 -11.901 1.758 1.00 88.06 82 ASP A O 1
ATOM 635 N N . VAL A 1 83 ? 6.838 -10.054 1.588 1.00 92.62 83 VAL A N 1
ATOM 636 C CA . VAL A 1 83 ? 6.339 -10.370 0.242 1.00 92.62 83 VAL A CA 1
ATOM 637 C C . VAL A 1 83 ? 6.441 -9.166 -0.678 1.00 92.62 83 VAL A C 1
ATOM 639 O O . VAL A 1 83 ? 5.848 -8.127 -0.403 1.00 92.62 83 VAL A O 1
ATOM 642 N N . ALA A 1 84 ? 7.143 -9.334 -1.800 1.00 94.00 84 ALA A N 1
ATOM 643 C CA . ALA A 1 84 ? 7.320 -8.286 -2.797 1.00 94.00 84 ALA A CA 1
ATOM 644 C C . ALA A 1 84 ? 6.005 -7.920 -3.505 1.00 94.00 84 ALA A C 1
ATOM 646 O O . ALA A 1 84 ? 5.226 -8.797 -3.893 1.00 94.00 84 ALA A O 1
ATOM 647 N N . ILE A 1 85 ? 5.796 -6.624 -3.723 1.00 95.06 85 ILE A N 1
ATOM 648 C CA . ILE A 1 85 ? 4.762 -6.101 -4.619 1.00 95.06 85 ILE A CA 1
ATOM 649 C C . ILE A 1 85 ? 5.224 -6.283 -6.068 1.00 95.06 85 ILE A C 1
ATOM 651 O O . ILE A 1 85 ? 6.321 -5.862 -6.419 1.00 95.06 85 ILE A O 1
ATOM 655 N N . VAL A 1 86 ? 4.374 -6.885 -6.901 1.00 96.06 86 VAL A N 1
ATOM 656 C CA . VAL A 1 86 ? 4.618 -7.100 -8.344 1.00 96.06 86 VAL A CA 1
ATOM 657 C C . VAL A 1 86 ? 3.687 -6.268 -9.224 1.00 96.06 86 VAL A C 1
ATOM 659 O O . VAL A 1 86 ? 3.937 -6.092 -10.411 1.00 96.06 86 VAL A O 1
ATOM 662 N N . GLU A 1 87 ? 2.602 -5.747 -8.656 1.00 96.19 87 GLU A N 1
ATOM 663 C CA . GLU A 1 87 ? 1.690 -4.826 -9.329 1.00 96.19 87 GLU A CA 1
ATOM 664 C C . GLU A 1 87 ? 1.143 -3.829 -8.310 1.00 96.19 87 GLU A C 1
ATOM 666 O O . GLU A 1 87 ? 0.711 -4.223 -7.223 1.00 96.19 87 GLU A O 1
ATOM 671 N N . LEU A 1 88 ? 1.122 -2.553 -8.683 1.00 95.56 88 LEU A N 1
ATOM 672 C CA . LEU A 1 88 ? 0.522 -1.477 -7.904 1.00 95.56 88 LEU A CA 1
ATOM 673 C C . LEU A 1 88 ? -0.327 -0.601 -8.824 1.00 95.56 88 LEU A C 1
ATOM 675 O O . LEU A 1 88 ? 0.204 0.073 -9.703 1.00 95.56 88 LEU A O 1
ATOM 679 N N . ALA A 1 89 ? -1.635 -0.557 -8.593 1.00 94.75 89 ALA A N 1
ATOM 680 C CA . ALA A 1 89 ? -2.542 0.375 -9.250 1.00 94.75 89 ALA A CA 1
ATOM 681 C C . ALA A 1 89 ? -3.077 1.393 -8.243 1.00 94.75 89 ALA A C 1
ATOM 683 O O . ALA A 1 89 ? -3.659 1.033 -7.224 1.00 94.75 89 ALA A O 1
ATOM 684 N N . THR A 1 90 ? -2.902 2.670 -8.548 1.00 92.25 90 THR A N 1
ATOM 685 C CA . THR A 1 90 ? -3.478 3.809 -7.831 1.00 92.25 90 THR A CA 1
ATOM 686 C C . THR A 1 90 ? -4.496 4.507 -8.746 1.00 92.25 90 THR A C 1
ATOM 688 O O . THR A 1 90 ? -4.578 4.183 -9.933 1.00 92.25 90 THR A O 1
ATOM 691 N N . PRO A 1 91 ? -5.263 5.506 -8.266 1.00 86.75 91 PRO A N 1
ATOM 692 C CA . PRO A 1 91 ? -6.211 6.228 -9.115 1.00 86.75 91 PRO A CA 1
ATOM 693 C C . PRO A 1 91 ? -5.586 6.943 -10.319 1.00 86.75 91 PRO A C 1
ATOM 695 O O . PRO A 1 91 ? -6.322 7.372 -11.204 1.00 86.75 91 PRO A O 1
ATOM 698 N N . VAL A 1 92 ? -4.265 7.142 -10.323 1.00 85.50 92 VAL A N 1
ATOM 699 C CA . VAL A 1 92 ? -3.558 7.924 -11.347 1.00 85.50 92 VAL A CA 1
ATOM 700 C C . VAL A 1 92 ? -2.588 7.098 -12.186 1.00 85.50 92 VAL A C 1
ATOM 702 O O . VAL A 1 92 ? -2.199 7.558 -13.254 1.00 85.50 92 VAL A O 1
ATOM 705 N N . LEU A 1 93 ? -2.186 5.906 -11.736 1.00 89.94 93 LEU A N 1
ATOM 706 C CA . LEU A 1 93 ? -1.218 5.077 -12.455 1.00 89.94 93 LEU A CA 1
ATOM 707 C C . LEU A 1 93 ? -1.344 3.596 -12.105 1.00 89.94 93 LEU A C 1
ATOM 709 O O . LEU A 1 93 ? -1.771 3.245 -11.008 1.00 89.94 93 LEU A O 1
ATOM 713 N N . ARG A 1 94 ? -0.902 2.728 -13.016 1.00 93.44 94 ARG A N 1
ATOM 714 C CA . ARG A 1 94 ? -0.755 1.288 -12.786 1.00 93.44 94 ARG A CA 1
ATOM 715 C C . ARG A 1 94 ? 0.646 0.851 -13.182 1.00 93.44 94 ARG A C 1
ATOM 717 O O . ARG A 1 94 ? 1.044 1.065 -14.322 1.00 93.44 94 ARG A O 1
ATOM 724 N N . LEU A 1 95 ? 1.367 0.275 -12.228 1.00 94.81 95 LEU A N 1
ATOM 725 C CA . LEU A 1 95 ? 2.697 -0.282 -12.409 1.00 94.81 95 LEU A CA 1
ATOM 726 C C . LEU A 1 95 ? 2.637 -1.799 -12.354 1.00 94.81 95 LEU A C 1
ATOM 728 O O . LEU A 1 95 ? 2.049 -2.359 -11.429 1.00 94.81 95 LEU A O 1
ATOM 732 N N . GLU A 1 96 ? 3.291 -2.441 -13.311 1.00 95.94 96 GLU A N 1
ATOM 733 C CA . GLU A 1 96 ? 3.455 -3.892 -13.376 1.00 95.94 96 GLU A CA 1
ATOM 734 C C . GLU A 1 96 ? 4.942 -4.236 -13.471 1.00 95.94 96 GLU A C 1
ATOM 736 O O . GLU A 1 96 ? 5.683 -3.636 -14.250 1.00 95.94 96 GLU A O 1
ATOM 741 N N . GLN A 1 97 ? 5.398 -5.184 -12.657 1.00 95.50 97 GLN A N 1
ATOM 742 C CA . GLN A 1 97 ? 6.779 -5.643 -12.685 1.00 95.50 97 GLN A CA 1
ATOM 743 C C . GLN A 1 97 ? 7.004 -6.576 -13.880 1.00 95.50 97 GLN A C 1
ATOM 745 O O . GLN A 1 97 ? 6.243 -7.516 -14.105 1.00 95.50 97 GLN A O 1
ATOM 750 N N . SER A 1 98 ? 8.089 -6.344 -14.618 1.00 93.94 98 SER A N 1
ATOM 751 C CA . SER A 1 98 ? 8.548 -7.197 -15.716 1.00 93.94 98 SER A CA 1
ATOM 752 C C . SER A 1 98 ? 10.046 -7.486 -15.612 1.00 93.94 98 SER A C 1
ATOM 754 O O . SER A 1 98 ? 10.756 -6.869 -14.815 1.00 93.94 98 SER A O 1
ATOM 756 N N . ASP A 1 99 ? 10.551 -8.359 -16.486 1.00 92.44 99 ASP A N 1
ATOM 757 C CA . ASP A 1 99 ? 11.988 -8.645 -16.605 1.00 92.44 99 ASP A CA 1
ATOM 758 C C . ASP A 1 99 ? 12.820 -7.418 -17.030 1.00 92.44 99 ASP A C 1
ATOM 760 O O . ASP A 1 99 ? 14.036 -7.395 -16.844 1.00 92.44 99 ASP A O 1
ATOM 764 N N . GLN A 1 100 ? 12.183 -6.398 -17.619 1.00 90.12 100 GLN A N 1
ATOM 765 C CA . GLN A 1 100 ? 12.831 -5.165 -18.083 1.00 90.12 100 GLN A CA 1
ATOM 766 C C . GLN A 1 100 ? 12.715 -4.005 -17.081 1.00 90.12 100 GLN A C 1
ATOM 768 O O . GLN A 1 100 ? 13.240 -2.925 -17.348 1.00 90.12 100 GLN A O 1
ATOM 773 N N . GLY A 1 101 ? 12.037 -4.217 -15.949 1.00 92.81 101 GLY A N 1
ATOM 774 C CA . GLY A 1 101 ? 11.719 -3.190 -14.956 1.00 92.81 101 GLY A CA 1
ATOM 775 C C . GLY A 1 101 ? 10.215 -2.941 -14.832 1.00 92.81 101 GLY A C 1
ATOM 776 O O . GLY A 1 101 ? 9.394 -3.781 -15.212 1.00 92.81 101 GLY A O 1
ATOM 777 N N . TRP A 1 102 ? 9.850 -1.783 -14.288 1.00 94.50 102 TRP A N 1
ATOM 778 C CA . TRP A 1 102 ? 8.457 -1.386 -14.096 1.00 94.50 102 TRP A CA 1
ATOM 779 C C . TRP A 1 102 ? 7.827 -0.906 -15.401 1.00 94.50 102 TRP A C 1
ATOM 781 O O . TRP A 1 102 ? 8.394 -0.065 -16.108 1.00 94.50 102 TRP A O 1
ATOM 791 N N . LEU A 1 103 ? 6.639 -1.429 -15.692 1.00 94.06 103 LEU A N 1
ATOM 792 C CA . LEU A 1 103 ? 5.819 -1.085 -16.845 1.00 94.06 103 LEU A CA 1
ATOM 793 C C . LEU A 1 103 ? 4.640 -0.204 -16.430 1.00 94.06 103 LEU A C 1
ATOM 795 O O . LEU A 1 103 ? 4.032 -0.433 -15.390 1.00 94.06 103 LEU A O 1
ATOM 799 N N . TYR A 1 104 ? 4.286 0.754 -17.280 1.00 91.25 104 TYR A N 1
ATOM 800 C CA . TYR A 1 104 ? 3.054 1.534 -17.251 1.00 91.25 104 TYR A CA 1
ATOM 801 C C . TYR A 1 104 ? 2.387 1.402 -18.623 1.00 91.25 104 TYR A C 1
ATOM 803 O O . TYR A 1 104 ? 3.008 1.721 -19.634 1.00 91.25 104 TYR A O 1
ATOM 811 N N . ASN A 1 105 ? 1.142 0.916 -18.673 1.00 87.94 105 ASN A N 1
ATOM 812 C CA . ASN A 1 105 ? 0.417 0.642 -19.926 1.00 87.94 105 ASN A CA 1
ATOM 813 C C . ASN A 1 105 ? 1.249 -0.169 -20.945 1.00 87.94 105 ASN A C 1
ATOM 815 O O . ASN A 1 105 ? 1.400 0.240 -22.094 1.00 87.94 105 ASN A O 1
ATOM 819 N N . ASP A 1 106 ? 1.834 -1.287 -20.504 1.00 87.94 106 ASP A N 1
ATOM 820 C CA . ASP A 1 106 ? 2.702 -2.172 -21.304 1.00 87.94 106 ASP A CA 1
ATOM 821 C C . ASP A 1 106 ? 3.998 -1.526 -21.839 1.00 87.94 106 ASP A C 1
ATOM 823 O O . ASP A 1 106 ? 4.722 -2.128 -22.635 1.00 87.94 106 ASP A O 1
ATOM 827 N N . GLN A 1 107 ? 4.334 -0.313 -21.392 1.00 89.19 107 GLN A N 1
ATOM 828 C CA . GLN A 1 107 ? 5.566 0.387 -21.748 1.00 89.19 107 GLN A CA 1
ATOM 829 C C . GLN A 1 107 ? 6.481 0.534 -20.540 1.00 89.19 107 GLN A C 1
ATOM 831 O O . GLN A 1 107 ? 6.034 0.841 -19.439 1.00 89.19 107 GLN A O 1
ATOM 836 N N . VAL A 1 108 ? 7.786 0.363 -20.745 1.00 89.50 108 VAL A N 1
ATOM 837 C CA . VAL A 1 108 ? 8.781 0.585 -19.689 1.00 89.50 108 VAL A CA 1
ATOM 838 C C . VAL A 1 108 ? 8.724 2.045 -19.237 1.00 89.50 108 VAL A C 1
ATOM 840 O O . VAL A 1 108 ? 8.830 2.961 -20.054 1.00 89.50 108 VAL A O 1
ATOM 843 N N . VAL A 1 109 ? 8.560 2.264 -17.930 1.00 89.44 109 VAL A N 1
ATOM 844 C CA . VAL A 1 109 ? 8.538 3.608 -17.337 1.00 89.44 109 VAL A CA 1
ATOM 845 C C . VAL A 1 109 ? 9.888 4.289 -17.571 1.00 89.44 109 VAL A C 1
ATOM 847 O O . VAL A 1 109 ? 10.936 3.692 -17.329 1.00 89.44 109 VAL A O 1
ATOM 850 N N . ALA A 1 110 ? 9.883 5.542 -18.028 1.00 86.88 110 ALA A N 1
ATOM 851 C CA . ALA A 1 110 ? 11.122 6.291 -18.248 1.00 86.88 110 ALA A CA 1
ATOM 852 C C . ALA A 1 110 ? 11.871 6.555 -16.927 1.00 86.88 110 ALA A C 1
ATOM 854 O O . ALA A 1 110 ? 13.088 6.390 -16.848 1.00 86.88 110 ALA A O 1
ATOM 855 N N . ASP A 1 111 ? 11.130 6.920 -15.879 1.00 90.25 111 ASP A N 1
ATOM 856 C CA . ASP A 1 111 ? 11.629 7.112 -14.517 1.00 90.25 111 ASP A CA 1
ATOM 857 C C . ASP A 1 111 ? 11.537 5.815 -13.685 1.00 90.25 111 ASP A C 1
ATOM 859 O O . ASP A 1 111 ? 10.656 5.649 -12.838 1.00 90.25 111 ASP A O 1
ATOM 863 N N . GLN A 1 112 ? 12.443 4.866 -13.949 1.00 91.88 112 GLN A N 1
ATOM 864 C CA . GLN A 1 112 ? 12.514 3.607 -13.187 1.00 91.88 112 GLN A CA 1
ATOM 865 C C . GLN A 1 112 ? 12.800 3.845 -11.698 1.00 91.88 112 GLN A C 1
ATOM 867 O O . GLN A 1 112 ? 12.173 3.217 -10.851 1.00 91.88 112 GLN A O 1
ATOM 872 N N . ALA A 1 113 ? 13.689 4.789 -11.374 1.00 91.38 113 ALA A N 1
ATOM 873 C CA . ALA A 1 113 ? 14.046 5.099 -9.990 1.00 91.38 113 ALA A CA 1
ATOM 874 C C . ALA A 1 113 ? 12.838 5.627 -9.202 1.00 91.38 113 ALA A C 1
ATOM 876 O O . ALA A 1 113 ? 12.594 5.213 -8.070 1.00 91.38 113 ALA A O 1
ATOM 877 N N . GLY A 1 114 ? 12.035 6.506 -9.806 1.00 91.25 114 GLY A N 1
ATOM 878 C CA . GLY A 1 114 ? 10.786 6.955 -9.206 1.00 91.25 114 GLY A CA 1
ATOM 879 C C . GLY A 1 114 ? 9.813 5.799 -8.962 1.00 91.25 114 GLY A C 1
ATOM 880 O O . GLY A 1 114 ? 9.220 5.719 -7.879 1.00 91.25 114 GLY A O 1
ATOM 881 N N . ALA A 1 115 ? 9.637 4.910 -9.946 1.00 92.50 115 ALA A N 1
ATOM 882 C CA . ALA A 1 115 ? 8.754 3.751 -9.818 1.00 92.50 115 ALA A CA 1
ATOM 883 C C . ALA A 1 115 ? 9.205 2.832 -8.671 1.00 92.50 115 ALA A C 1
ATOM 885 O O . ALA A 1 115 ? 8.397 2.479 -7.811 1.00 92.50 115 ALA A O 1
ATOM 886 N N . GLU A 1 116 ? 10.502 2.533 -8.593 1.00 93.12 116 GLU A N 1
ATOM 887 C CA . GLU A 1 116 ? 11.103 1.755 -7.507 1.00 93.12 116 GLU A CA 1
ATOM 888 C C . GLU A 1 116 ? 10.878 2.413 -6.142 1.00 93.12 116 GLU A C 1
ATOM 890 O O . GLU A 1 116 ? 10.402 1.750 -5.225 1.00 93.12 116 GLU A O 1
ATOM 895 N N . HIS A 1 117 ? 11.105 3.723 -6.007 1.00 92.94 117 HIS A N 1
ATOM 896 C CA . HIS A 1 117 ? 10.853 4.445 -4.755 1.00 92.94 117 HIS A CA 1
ATOM 897 C C . HIS A 1 117 ? 9.372 4.480 -4.356 1.00 92.94 117 HIS A C 1
ATOM 899 O O . HIS A 1 117 ? 9.038 4.509 -3.168 1.00 92.94 117 HIS A O 1
ATOM 905 N N . LEU A 1 118 ? 8.442 4.512 -5.315 1.00 93.19 118 LEU A N 1
ATOM 906 C CA . LEU A 1 118 ? 7.020 4.373 -5.002 1.00 93.19 118 LEU A CA 1
ATOM 907 C C . LEU A 1 118 ? 6.723 2.986 -4.427 1.00 93.19 118 LEU A C 1
ATOM 909 O O . LEU A 1 118 ? 6.041 2.892 -3.406 1.00 93.19 118 LEU A O 1
ATOM 913 N N . ILE A 1 119 ? 7.241 1.938 -5.059 1.00 94.44 119 ILE A N 1
ATOM 914 C CA . ILE A 1 119 ? 7.022 0.559 -4.622 1.00 94.44 119 ILE A CA 1
ATOM 915 C C . ILE A 1 119 ? 7.683 0.313 -3.268 1.00 94.44 119 ILE A C 1
ATOM 917 O O . ILE A 1 119 ? 7.047 -0.238 -2.375 1.00 94.44 119 ILE A O 1
ATOM 921 N N . GLU A 1 120 ? 8.905 0.800 -3.067 1.00 92.69 120 GLU A N 1
ATOM 922 C CA . GLU A 1 120 ? 9.626 0.728 -1.796 1.00 92.69 120 GLU A CA 1
ATOM 923 C C . GLU A 1 120 ? 8.829 1.378 -0.658 1.00 92.69 120 GLU A C 1
ATOM 925 O O . GLU A 1 120 ? 8.712 0.798 0.422 1.00 92.69 120 GLU A O 1
ATOM 930 N N . ARG A 1 121 ? 8.203 2.538 -0.896 1.00 93.31 121 ARG A N 1
ATOM 931 C CA . ARG A 1 121 ? 7.331 3.187 0.099 1.00 93.31 121 ARG A CA 1
ATOM 932 C C . ARG A 1 121 ? 6.119 2.341 0.469 1.00 93.31 121 ARG A C 1
ATOM 934 O O . ARG A 1 121 ? 5.759 2.302 1.639 1.00 93.31 121 ARG A O 1
ATOM 941 N N . TRP A 1 122 ? 5.497 1.663 -0.494 1.00 93.88 122 TRP A N 1
ATOM 942 C CA . TRP A 1 122 ? 4.401 0.731 -0.209 1.00 93.88 122 TRP A CA 1
ATOM 943 C C . TRP A 1 122 ? 4.883 -0.532 0.512 1.00 93.88 122 TRP A C 1
ATOM 945 O O . TRP A 1 122 ? 4.211 -1.019 1.417 1.00 93.88 122 TRP A O 1
ATOM 955 N N . GLN A 1 123 ? 6.054 -1.042 0.137 1.00 93.50 123 GLN A N 1
ATOM 956 C CA . GLN A 1 123 ? 6.656 -2.247 0.704 1.00 93.50 123 GLN A CA 1
ATOM 957 C C . GLN A 1 123 ? 7.101 -2.051 2.159 1.00 93.50 123 GLN A C 1
ATOM 959 O O . GLN A 1 123 ? 6.964 -2.950 2.984 1.00 93.50 123 GLN A O 1
ATOM 964 N N . THR A 1 124 ? 7.636 -0.870 2.469 1.00 91.88 124 THR A N 1
ATOM 965 C CA . THR A 1 124 ? 8.134 -0.489 3.801 1.00 91.88 124 THR A CA 1
ATOM 966 C C . THR A 1 124 ? 7.078 0.219 4.646 1.00 91.88 124 THR A C 1
ATOM 968 O O . THR A 1 124 ? 7.375 0.670 5.754 1.00 91.88 124 THR A O 1
ATOM 971 N N . LEU A 1 125 ? 5.845 0.308 4.136 1.00 93.44 125 LEU A N 1
ATOM 972 C CA . LEU A 1 125 ? 4.760 1.041 4.762 1.00 93.44 125 LEU A CA 1
ATOM 973 C C . LEU A 1 125 ? 4.446 0.484 6.148 1.00 93.44 125 LEU A C 1
ATOM 975 O O . LEU A 1 125 ? 3.947 -0.635 6.293 1.00 93.44 125 LEU A O 1
ATOM 979 N N . GLN A 1 126 ? 4.699 1.317 7.150 1.00 92.88 126 GLN A N 1
ATOM 980 C CA . GLN A 1 126 ? 4.394 1.026 8.538 1.00 92.88 126 GLN A CA 1
ATOM 981 C C . GLN A 1 126 ? 2.973 1.469 8.863 1.00 92.88 126 GLN A C 1
ATOM 983 O O . GLN A 1 126 ? 2.585 2.617 8.620 1.00 92.88 126 GLN A O 1
ATOM 988 N N . VAL A 1 127 ? 2.200 0.553 9.434 1.00 92.81 127 VAL A N 1
ATOM 989 C CA . VAL A 1 127 ? 0.806 0.765 9.794 1.00 92.81 127 VAL A CA 1
ATOM 990 C C . VAL A 1 127 ? 0.518 0.340 11.224 1.00 92.81 127 VAL A C 1
ATOM 992 O O . VAL A 1 127 ? 1.104 -0.608 11.734 1.00 92.81 127 VAL A O 1
ATOM 995 N N . SER A 1 128 ? -0.434 1.006 11.866 1.00 91.88 128 SER A N 1
ATOM 996 C CA . SER A 1 128 ? -0.998 0.564 13.144 1.00 91.88 128 SER A CA 1
ATOM 997 C C . SER A 1 128 ? -2.516 0.536 13.067 1.00 91.88 128 SER A C 1
ATOM 999 O O . SER A 1 128 ? -3.119 1.349 12.364 1.00 91.88 128 SER A O 1
ATOM 1001 N N . VAL A 1 129 ? -3.147 -0.366 13.814 1.00 91.50 129 VAL A N 1
ATOM 1002 C CA . VAL A 1 129 ? -4.611 -0.376 13.943 1.00 91.50 129 VAL A CA 1
ATOM 1003 C C . VAL A 1 129 ? -5.081 0.957 14.535 1.00 91.50 129 VAL A C 1
ATOM 1005 O O . VAL A 1 129 ? -4.419 1.517 15.411 1.00 91.50 129 VAL A O 1
ATOM 1008 N N . THR A 1 130 ? -6.195 1.490 14.034 1.00 89.00 130 THR A N 1
ATOM 1009 C CA . THR A 1 130 ? -6.777 2.748 14.508 1.00 89.00 130 THR A CA 1
ATOM 1010 C C . THR A 1 130 ? -8.298 2.676 14.594 1.00 89.00 130 THR A C 1
ATOM 1012 O O . THR A 1 130 ? -8.963 2.151 13.705 1.00 89.00 130 THR A O 1
ATOM 1015 N N . GLU A 1 131 ? -8.851 3.276 15.647 1.00 89.19 131 GLU A N 1
ATOM 1016 C CA . GLU A 1 131 ? -10.293 3.517 15.797 1.00 89.19 131 GLU A CA 1
ATOM 1017 C C . GLU A 1 131 ? -10.737 4.807 15.085 1.00 89.19 131 GLU A C 1
ATOM 1019 O O . GLU A 1 131 ? -11.928 5.119 15.000 1.00 89.19 131 GLU A O 1
ATOM 1024 N N . GLN A 1 132 ? -9.781 5.587 14.568 1.00 87.69 132 GLN A N 1
ATOM 1025 C CA . GLN A 1 132 ? -10.059 6.851 13.904 1.00 87.69 132 GLN A CA 1
ATOM 1026 C C . GLN A 1 132 ? -10.932 6.631 12.670 1.00 87.69 132 GLN A C 1
ATOM 1028 O O . GLN A 1 132 ? -10.662 5.786 11.812 1.00 87.69 132 GLN A O 1
ATOM 1033 N N . GLN A 1 133 ? -12.005 7.413 12.584 1.00 88.19 133 GLN A N 1
ATOM 1034 C CA . GLN A 1 133 ? -12.944 7.296 11.485 1.00 88.19 133 GLN A CA 1
ATOM 1035 C C . GLN A 1 133 ? -12.414 8.064 10.266 1.00 88.19 133 GLN A C 1
ATOM 1037 O O . GLN A 1 133 ? -12.105 9.255 10.391 1.00 88.19 133 GLN A O 1
ATOM 1042 N N . PRO A 1 134 ? -12.296 7.409 9.098 1.00 91.06 134 PRO A N 1
ATOM 1043 C CA . PRO A 1 134 ? -11.829 8.067 7.895 1.00 91.06 134 PRO A CA 1
ATOM 1044 C C . PRO A 1 134 ? -12.848 9.107 7.436 1.00 91.06 134 PRO A C 1
ATOM 1046 O O . PRO A 1 134 ? -14.061 8.927 7.573 1.00 91.06 134 PRO A O 1
ATOM 1049 N N . GLN A 1 135 ? -12.340 10.195 6.873 1.00 89.31 135 GLN A N 1
ATOM 1050 C CA . GLN A 1 135 ? -13.134 11.274 6.303 1.00 89.31 135 GLN A CA 1
ATOM 1051 C C . GLN A 1 135 ? -12.794 11.437 4.819 1.00 89.31 135 GLN A C 1
ATOM 1053 O O . GLN A 1 135 ? -11.697 11.111 4.364 1.00 89.31 135 GLN A O 1
ATOM 1058 N N . GLY A 1 136 ? -13.751 11.954 4.050 1.00 88.81 136 GLY A N 1
ATOM 1059 C CA . GLY A 1 136 ? -13.590 12.153 2.612 1.00 88.81 136 GLY A CA 1
ATOM 1060 C C . GLY A 1 136 ? -13.877 10.904 1.774 1.00 88.81 136 GLY A C 1
ATOM 1061 O O . GLY A 1 136 ? -14.617 10.007 2.179 1.00 88.81 136 GLY A O 1
ATOM 1062 N N . VAL A 1 137 ? -13.345 10.893 0.551 1.00 89.94 137 VAL A N 1
ATOM 1063 C CA . VAL A 1 137 ? -13.645 9.877 -0.468 1.00 89.94 137 VAL A CA 1
ATOM 1064 C C . VAL A 1 137 ? -12.591 8.777 -0.437 1.00 89.94 137 VAL A C 1
ATOM 1066 O O . VAL A 1 137 ? -11.404 9.065 -0.568 1.00 89.94 137 VAL A O 1
ATOM 1069 N N . ALA A 1 138 ? -13.040 7.525 -0.330 1.00 91.38 138 ALA A N 1
ATOM 1070 C CA . ALA A 1 138 ? -12.185 6.353 -0.474 1.00 91.38 138 ALA A CA 1
ATOM 1071 C C . ALA A 1 138 ? -11.583 6.287 -1.882 1.00 91.38 138 ALA A C 1
ATOM 1073 O O . ALA A 1 138 ? -12.282 6.457 -2.886 1.00 91.38 138 ALA A O 1
ATOM 1074 N N . LYS A 1 139 ? -10.286 6.012 -1.953 1.00 92.69 139 LYS A N 1
ATOM 1075 C CA . LYS A 1 139 ? -9.556 5.813 -3.200 1.00 92.69 139 LYS A CA 1
ATOM 1076 C C . LYS A 1 139 ? -9.065 4.382 -3.236 1.00 92.69 139 LYS A C 1
ATOM 1078 O O . LYS A 1 139 ? -8.361 3.944 -2.332 1.00 92.69 139 LYS A O 1
ATOM 1083 N N . GLU A 1 140 ? -9.482 3.654 -4.257 1.00 94.19 140 GLU A N 1
ATOM 1084 C CA . GLU A 1 140 ? -9.095 2.260 -4.412 1.00 94.19 140 GLU A CA 1
ATOM 1085 C C . GLU A 1 140 ? -7.636 2.182 -4.859 1.00 94.19 140 GLU A C 1
ATOM 1087 O O . GLU A 1 140 ? -7.232 2.827 -5.830 1.00 94.19 140 GLU A O 1
ATOM 1092 N N . ILE A 1 141 ? -6.855 1.396 -4.125 1.00 94.31 141 ILE A N 1
ATOM 1093 C CA . ILE A 1 141 ? -5.507 0.987 -4.498 1.00 94.31 141 ILE A CA 1
ATOM 1094 C C . ILE A 1 141 ? -5.545 -0.522 -4.691 1.00 94.31 141 ILE A C 1
ATOM 1096 O O . ILE A 1 141 ? -6.071 -1.252 -3.850 1.00 94.31 141 ILE A O 1
ATOM 1100 N N . MET A 1 142 ? -4.986 -0.995 -5.794 1.00 95.44 142 MET A N 1
ATOM 1101 C CA . MET A 1 142 ? -4.881 -2.417 -6.082 1.00 95.44 142 MET A CA 1
ATOM 1102 C C . MET A 1 142 ? -3.428 -2.844 -5.957 1.00 95.44 142 MET A C 1
ATOM 1104 O O . MET A 1 142 ? -2.544 -2.219 -6.537 1.00 95.44 142 MET A O 1
ATOM 1108 N N . VAL A 1 143 ? -3.181 -3.908 -5.205 1.00 95.25 143 VAL A N 1
ATOM 1109 C CA . VAL A 1 143 ? -1.839 -4.441 -4.969 1.00 95.25 143 VAL A CA 1
ATOM 1110 C C . VAL A 1 143 ? -1.839 -5.920 -5.310 1.00 95.25 143 VAL A C 1
ATOM 1112 O O . VAL A 1 143 ? -2.654 -6.683 -4.784 1.00 95.25 143 VAL A O 1
ATOM 1115 N N . ARG A 1 144 ? -0.919 -6.349 -6.174 1.00 95.81 144 ARG A N 1
ATOM 1116 C CA . ARG A 1 144 ? -0.612 -7.769 -6.368 1.00 95.81 144 ARG A CA 1
ATOM 1117 C C . ARG A 1 144 ? 0.729 -8.075 -5.741 1.00 95.81 144 ARG A C 1
ATOM 1119 O O . ARG A 1 144 ? 1.705 -7.355 -5.939 1.00 95.81 144 ARG A O 1
ATOM 1126 N N . LEU A 1 145 ? 0.757 -9.179 -5.015 1.00 95.50 145 LEU A N 1
ATOM 1127 C CA . LEU A 1 145 ? 1.929 -9.667 -4.316 1.00 95.50 145 LEU A CA 1
ATOM 1128 C C . LEU A 1 145 ? 2.528 -10.865 -5.061 1.00 95.50 145 LEU A C 1
ATOM 1130 O O . LEU A 1 145 ? 1.819 -11.608 -5.743 1.00 95.50 145 LEU A O 1
ATOM 1134 N N . ALA A 1 146 ? 3.836 -11.062 -4.916 1.00 94.62 146 ALA A N 1
ATOM 1135 C CA . ALA A 1 146 ? 4.586 -12.140 -5.564 1.00 94.62 146 ALA A CA 1
ATOM 1136 C C . ALA A 1 146 ? 4.222 -13.550 -5.057 1.00 94.62 146 ALA A C 1
ATOM 1138 O O . ALA A 1 146 ? 4.620 -14.547 -5.653 1.00 94.62 146 ALA A O 1
ATOM 1139 N N . ASP A 1 147 ? 3.478 -13.654 -3.956 1.00 92.06 147 ASP A N 1
ATOM 1140 C CA . ASP A 1 147 ? 3.145 -14.920 -3.291 1.00 92.06 147 ASP A CA 1
ATOM 1141 C C . ASP A 1 147 ? 1.979 -15.695 -3.929 1.00 92.06 147 ASP A C 1
ATOM 1143 O O . ASP A 1 147 ? 1.576 -16.745 -3.428 1.00 92.06 147 ASP A O 1
ATOM 1147 N N . GLY A 1 148 ? 1.430 -15.190 -5.035 1.00 88.31 148 GLY A N 1
ATOM 1148 C CA . GLY A 1 148 ? 0.347 -15.838 -5.771 1.00 88.31 148 GLY A CA 1
ATOM 1149 C C . GLY A 1 148 ? -1.045 -15.634 -5.168 1.00 88.31 148 GLY A C 1
ATOM 1150 O O . GLY A 1 148 ? -2.009 -16.213 -5.676 1.00 88.31 148 GLY A O 1
ATOM 1151 N N . ARG A 1 149 ? -1.190 -14.809 -4.119 1.00 90.56 149 ARG A N 1
ATOM 1152 C CA . ARG A 1 149 ? -2.509 -14.377 -3.637 1.00 90.56 149 ARG A CA 1
ATOM 1153 C C . ARG A 1 149 ? -3.248 -13.554 -4.704 1.00 90.56 149 ARG A C 1
ATOM 1155 O O . ARG A 1 149 ? -2.620 -12.936 -5.568 1.00 90.56 149 ARG A O 1
ATOM 1162 N N . PRO A 1 150 ? -4.594 -13.535 -4.664 1.00 90.44 150 P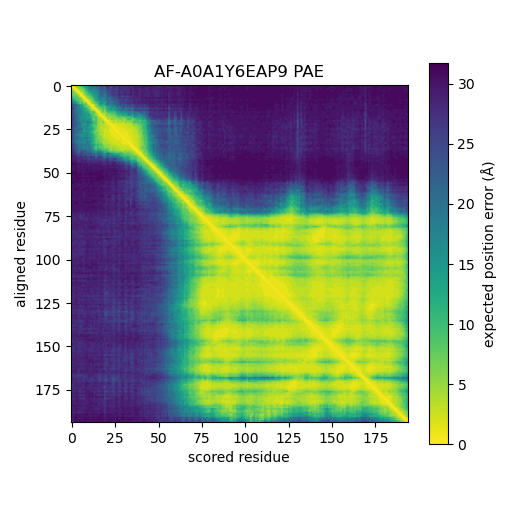RO A N 1
ATOM 1163 C CA . PRO A 1 150 ? -5.369 -12.673 -5.546 1.00 90.44 150 PRO A CA 1
ATOM 1164 C C . PRO A 1 150 ? -5.049 -11.193 -5.300 1.00 90.44 150 PRO A C 1
ATOM 1166 O O . PRO A 1 150 ? -4.578 -10.812 -4.229 1.00 90.44 150 PRO A O 1
ATOM 1169 N N . LEU A 1 151 ? -5.351 -10.370 -6.305 1.00 92.38 151 LEU A N 1
ATOM 1170 C CA . LEU A 1 151 ? -5.239 -8.915 -6.240 1.00 92.38 151 LEU A CA 1
ATOM 1171 C C . LEU A 1 151 ? -5.977 -8.373 -5.004 1.00 92.38 151 LEU A C 1
ATOM 1173 O O . LEU A 1 151 ? -7.160 -8.655 -4.805 1.00 92.38 151 LEU A O 1
ATOM 1177 N N . ILE A 1 152 ? -5.275 -7.590 -4.190 1.00 93.56 152 ILE A N 1
ATOM 1178 C CA . ILE A 1 152 ? -5.804 -6.962 -2.981 1.00 93.56 152 ILE A CA 1
ATOM 1179 C C . ILE A 1 152 ? -6.303 -5.572 -3.362 1.00 93.56 152 ILE A C 1
ATOM 1181 O O . ILE A 1 152 ? -5.515 -4.745 -3.810 1.00 93.56 152 ILE A O 1
ATOM 1185 N N . VAL A 1 153 ? -7.595 -5.307 -3.171 1.00 94.56 153 VAL A N 1
ATOM 1186 C CA . VAL A 1 153 ? -8.185 -3.974 -3.366 1.00 94.56 153 VAL A CA 1
ATOM 1187 C C . VAL A 1 153 ? -8.378 -3.335 -1.999 1.00 94.56 153 VAL A C 1
ATOM 1189 O O . VAL A 1 153 ? -9.250 -3.756 -1.242 1.00 94.56 153 VAL A O 1
ATOM 1192 N N . LEU A 1 154 ? -7.546 -2.353 -1.668 1.00 94.06 154 LEU A N 1
ATOM 1193 C CA . LEU A 1 154 ? -7.617 -1.612 -0.412 1.00 94.06 154 LEU A CA 1
ATOM 1194 C C . LEU A 1 154 ? -8.201 -0.217 -0.640 1.00 94.06 154 LEU A C 1
ATOM 1196 O O . LEU A 1 154 ? -8.020 0.384 -1.701 1.00 94.06 154 LEU A O 1
ATOM 1200 N N . ALA A 1 155 ? -8.898 0.303 0.364 1.00 94.50 155 ALA A N 1
ATOM 1201 C CA . ALA A 1 155 ? -9.391 1.672 0.363 1.00 94.50 155 ALA A CA 1
ATOM 1202 C C . ALA A 1 155 ? -8.405 2.572 1.111 1.00 94.50 155 ALA A C 1
ATOM 1204 O O . ALA A 1 155 ? -8.101 2.332 2.279 1.00 94.50 155 ALA A O 1
ATOM 1205 N N . LEU A 1 156 ? -7.918 3.610 0.436 1.00 94.12 156 LEU A N 1
ATOM 1206 C CA . LEU A 1 156 ? -7.072 4.653 1.001 1.00 94.12 156 LEU A CA 1
ATOM 1207 C C . LEU A 1 156 ? -7.890 5.935 1.186 1.00 94.12 156 LEU A C 1
ATOM 1209 O O . LEU A 1 156 ? -8.498 6.442 0.241 1.00 94.12 156 LEU A O 1
ATOM 1213 N N . TYR A 1 157 ? -7.876 6.472 2.398 1.00 93.69 157 TYR A N 1
ATOM 1214 C CA . TYR A 1 157 ? -8.501 7.738 2.768 1.00 93.69 157 TYR A CA 1
ATOM 1215 C C . TYR A 1 157 ? -7.418 8.766 3.070 1.00 93.69 157 TYR A C 1
ATOM 1217 O O . TYR A 1 157 ? -6.405 8.439 3.680 1.00 93.69 157 TYR A O 1
ATOM 1225 N N . GLU A 1 158 ? -7.628 10.008 2.645 1.00 90.81 158 GLU A N 1
ATOM 1226 C CA . GLU A 1 158 ? -6.655 11.091 2.827 1.00 90.81 158 GLU A CA 1
ATOM 1227 C C . GLU A 1 158 ? -6.788 11.788 4.189 1.00 90.81 158 GLU A C 1
ATOM 1229 O O . GLU A 1 158 ? -5.787 12.221 4.756 1.00 90.81 158 GLU A O 1
ATOM 1234 N N . GLN A 1 159 ? -8.015 11.906 4.709 1.00 89.31 159 GLN A N 1
ATOM 1235 C CA . GLN A 1 159 ? -8.323 12.725 5.881 1.00 89.31 159 GLN A CA 1
ATOM 1236 C C . GLN A 1 159 ? -8.831 11.889 7.062 1.00 89.31 159 GLN A C 1
ATOM 1238 O O . GLN A 1 159 ? -9.547 10.903 6.861 1.00 89.31 159 GLN A O 1
ATOM 1243 N N . PRO A 1 160 ? -8.554 12.322 8.307 1.00 83.62 160 PRO A N 1
ATOM 1244 C CA . PRO A 1 160 ? -7.677 13.446 8.697 1.00 83.62 160 PRO A CA 1
ATOM 1245 C C . PRO A 1 160 ? -6.173 13.128 8.583 1.00 83.62 160 PRO A C 1
ATOM 1247 O O . PRO A 1 160 ? -5.352 14.037 8.530 1.00 83.62 160 PRO A O 1
ATOM 1250 N N . VAL A 1 161 ? -5.832 11.844 8.513 1.00 89.69 161 VAL A N 1
ATOM 1251 C CA . VAL A 1 161 ? -4.506 11.302 8.200 1.00 89.69 161 VAL A CA 1
ATOM 1252 C C . VAL A 1 161 ? -4.687 10.146 7.212 1.00 89.69 161 VAL A C 1
ATOM 1254 O O . VAL A 1 161 ? -5.810 9.646 7.088 1.00 89.69 161 VAL A O 1
ATOM 1257 N N . PRO A 1 162 ? -3.626 9.680 6.531 1.00 91.06 162 PRO A N 1
ATOM 1258 C CA . PRO A 1 162 ? -3.746 8.550 5.625 1.00 91.06 162 PRO A CA 1
ATOM 1259 C C . PRO A 1 162 ? -4.186 7.279 6.366 1.00 91.06 162 PRO A C 1
ATOM 1261 O O . PRO A 1 162 ? -3.462 6.748 7.213 1.00 91.06 162 PRO A O 1
ATOM 1264 N N . ILE A 1 163 ? -5.391 6.806 6.046 1.00 93.88 163 ILE A N 1
ATOM 1265 C CA . ILE A 1 163 ? -5.994 5.600 6.625 1.00 93.88 163 ILE A CA 1
ATOM 1266 C C . ILE A 1 163 ? -6.214 4.579 5.513 1.00 93.88 163 ILE A C 1
ATOM 1268 O O . ILE A 1 163 ? -6.750 4.903 4.455 1.00 93.88 163 ILE A O 1
ATOM 1272 N N . ILE A 1 164 ? -5.815 3.340 5.769 1.00 93.56 164 ILE A N 1
ATOM 1273 C CA . ILE A 1 164 ? -5.944 2.191 4.882 1.00 93.56 164 ILE A CA 1
ATOM 1274 C C . ILE A 1 164 ? -6.958 1.219 5.472 1.00 93.56 164 ILE A C 1
ATOM 1276 O O . ILE A 1 164 ? -6.908 0.891 6.656 1.00 93.56 164 ILE A O 1
ATOM 1280 N N . GLN A 1 165 ? -7.855 0.723 4.633 1.00 93.56 165 GLN A N 1
ATOM 1281 C CA . GLN A 1 165 ? -8.774 -0.351 4.973 1.00 93.56 165 GLN A CA 1
ATOM 1282 C C . GLN A 1 165 ? -8.593 -1.509 3.992 1.00 93.56 165 GLN A C 1
ATOM 1284 O O . GLN A 1 165 ? -8.644 -1.322 2.774 1.00 93.56 165 GLN A O 1
ATOM 1289 N N . LEU A 1 166 ? -8.351 -2.703 4.534 1.00 90.81 166 LEU A N 1
ATOM 1290 C CA . LEU A 1 166 ? -8.183 -3.930 3.757 1.00 90.81 166 LEU A CA 1
ATOM 1291 C C . LEU A 1 166 ? -9.546 -4.515 3.348 1.00 90.81 166 LEU A C 1
ATOM 1293 O O . LEU A 1 166 ? -10.547 -4.306 4.037 1.00 90.81 166 LEU A O 1
ATOM 1297 N N . PRO A 1 167 ? -9.612 -5.267 2.236 1.00 86.75 167 PRO A N 1
ATOM 1298 C CA . PRO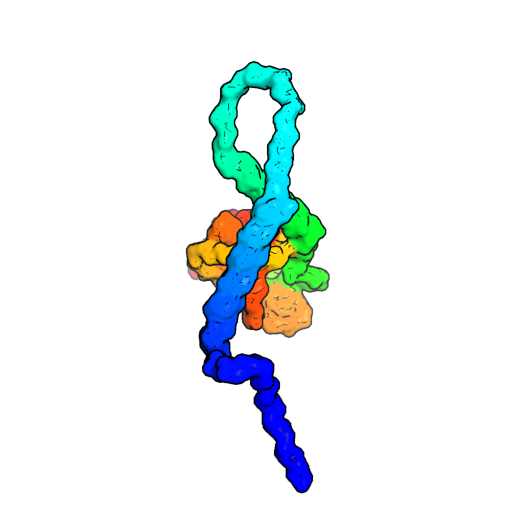 A 1 167 ? -10.862 -5.854 1.780 1.00 86.75 167 PRO A CA 1
ATOM 1299 C C . PRO A 1 167 ? -11.351 -6.940 2.743 1.00 86.75 167 PRO A C 1
ATOM 1301 O O . PRO A 1 167 ? -10.594 -7.823 3.144 1.00 86.75 167 PRO A O 1
ATOM 1304 N N . GLY A 1 168 ? -12.648 -6.917 3.053 1.00 81.31 168 GLY A N 1
ATOM 1305 C CA . GLY A 1 168 ? -13.304 -7.952 3.859 1.00 81.31 168 GLY A CA 1
ATOM 1306 C C . GLY A 1 168 ? -13.146 -7.800 5.374 1.00 81.31 168 GLY A C 1
ATOM 1307 O O . GLY A 1 168 ? -13.684 -8.634 6.100 1.00 81.31 168 GLY A O 1
ATOM 1308 N N . ASP A 1 169 ? -12.473 -6.746 5.842 1.00 78.44 169 ASP A N 1
ATOM 1309 C CA . ASP A 1 169 ? -12.331 -6.415 7.260 1.00 78.44 169 ASP A CA 1
ATOM 1310 C C . ASP A 1 169 ? -12.800 -4.968 7.546 1.00 78.44 169 ASP A C 1
ATOM 1312 O O . ASP A 1 169 ? -12.723 -4.085 6.687 1.00 78.44 169 ASP A O 1
ATOM 1316 N N . ASP A 1 170 ? -13.319 -4.724 8.751 1.00 83.69 170 ASP A N 1
ATOM 1317 C CA . ASP A 1 170 ? -13.611 -3.371 9.260 1.00 83.69 170 ASP A CA 1
ATOM 1318 C C . ASP A 1 170 ? -12.415 -2.788 10.036 1.00 83.69 170 ASP A C 1
ATOM 1320 O O . ASP A 1 170 ? -12.449 -1.634 10.465 1.00 83.69 170 ASP A O 1
ATOM 1324 N N . THR A 1 171 ? -11.326 -3.555 10.183 1.00 87.56 171 THR A N 1
ATOM 1325 C CA . THR A 1 171 ? -10.065 -3.049 10.730 1.00 87.56 171 THR A CA 1
ATOM 1326 C C . THR A 1 171 ? -9.495 -1.944 9.843 1.00 87.56 171 THR A C 1
ATOM 1328 O O . THR A 1 171 ? -9.323 -2.096 8.629 1.00 87.56 171 THR A O 1
ATOM 1331 N N . ARG A 1 172 ? -9.162 -0.820 10.477 1.00 92.75 172 ARG A N 1
ATOM 1332 C CA . ARG A 1 172 ? -8.554 0.345 9.836 1.00 92.75 172 ARG A CA 1
ATOM 1333 C C . ARG A 1 172 ? -7.132 0.502 10.314 1.00 92.75 172 ARG A C 1
ATOM 1335 O O . ARG A 1 172 ? -6.821 0.299 11.485 1.00 92.75 172 ARG A O 1
ATOM 1342 N N . TYR A 1 173 ? -6.290 0.916 9.389 1.00 92.94 173 TYR A N 1
ATOM 1343 C CA . TYR A 1 173 ? -4.867 1.053 9.588 1.00 92.94 173 TYR A CA 1
ATOM 1344 C C . TYR A 1 173 ? -4.469 2.498 9.345 1.00 92.94 173 TYR A C 1
ATOM 1346 O O . TYR A 1 173 ? -4.693 3.033 8.265 1.00 92.94 173 TYR A O 1
ATOM 1354 N N . ARG A 1 174 ? -3.864 3.145 10.333 1.00 92.69 174 ARG A N 1
ATOM 1355 C CA . ARG A 1 174 ? -3.207 4.433 10.130 1.00 92.69 174 ARG A CA 1
ATOM 1356 C C . ARG A 1 174 ? -1.838 4.180 9.515 1.00 92.69 174 ARG A C 1
ATOM 1358 O O . ARG A 1 174 ? -1.072 3.390 10.062 1.00 92.69 174 ARG A O 1
ATOM 1365 N N . ALA A 1 175 ? -1.528 4.861 8.419 1.00 91.69 175 ALA A 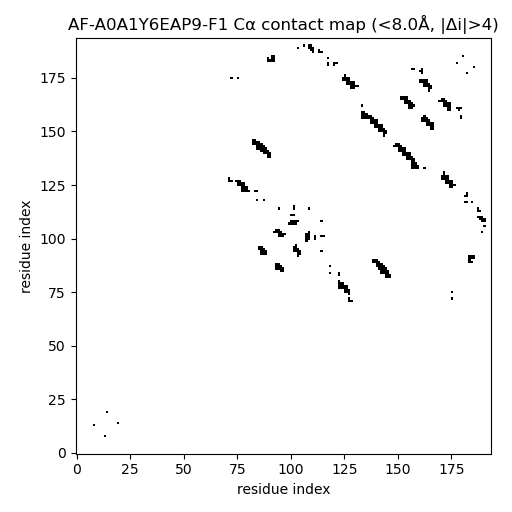N 1
ATOM 1366 C CA . ALA A 1 175 ? -0.188 4.858 7.850 1.00 91.69 175 ALA A CA 1
ATOM 1367 C C . ALA A 1 175 ? 0.710 5.874 8.572 1.00 91.69 175 ALA A C 1
ATOM 1369 O O . ALA A 1 175 ? 0.310 7.015 8.821 1.00 91.69 175 ALA A O 1
ATOM 1370 N N . HIS A 1 176 ? 1.929 5.456 8.906 1.00 88.50 176 HIS A N 1
ATOM 1371 C CA . HIS A 1 176 ? 2.897 6.271 9.640 1.00 88.50 176 HIS A CA 1
ATOM 1372 C C . HIS A 1 176 ? 3.920 6.918 8.714 1.00 88.50 176 HIS A C 1
ATOM 1374 O O . HIS A 1 176 ? 4.349 6.317 7.734 1.00 88.50 176 HIS A O 1
ATOM 1380 N N . GLN A 1 177 ? 4.335 8.141 9.063 1.00 81.88 177 GLN A N 1
ATOM 1381 C CA . GLN A 1 177 ? 5.453 8.864 8.433 1.00 81.88 177 GLN A CA 1
ATOM 1382 C C . GLN A 1 177 ? 5.355 9.021 6.902 1.00 81.88 177 GLN A C 1
ATOM 1384 O O . GLN A 1 177 ? 6.362 9.243 6.231 1.00 81.88 177 GLN A O 1
ATOM 1389 N N . ILE A 1 178 ? 4.146 8.946 6.343 1.00 84.88 178 ILE A N 1
ATOM 1390 C CA . ILE A 1 178 ? 3.898 9.071 4.909 1.00 84.88 178 ILE A CA 1
ATOM 1391 C C . ILE A 1 178 ? 2.647 9.904 4.652 1.00 84.88 178 ILE A C 1
ATOM 1393 O O . ILE A 1 178 ? 1.707 9.903 5.447 1.00 84.88 178 ILE A O 1
ATOM 1397 N N . THR A 1 179 ? 2.624 10.621 3.532 1.00 85.31 179 THR A N 1
ATOM 1398 C CA . THR A 1 179 ? 1.455 11.384 3.086 1.00 85.31 179 THR A CA 1
ATOM 1399 C C . THR A 1 179 ? 0.697 10.660 1.975 1.00 85.31 179 THR A C 1
ATOM 1401 O O . THR A 1 179 ? 1.231 9.817 1.254 1.00 85.31 179 THR A O 1
ATOM 1404 N N . TYR A 1 180 ? -0.566 11.037 1.776 1.00 85.81 180 TYR A N 1
ATOM 1405 C CA . TYR A 1 180 ? -1.400 10.483 0.708 1.00 85.81 180 TYR A CA 1
ATOM 1406 C C . TYR A 1 180 ? -0.785 10.674 -0.698 1.00 85.81 180 TYR A C 1
ATOM 1408 O O . TYR A 1 180 ? -0.773 9.754 -1.519 1.00 85.81 180 TYR A O 1
ATOM 1416 N N . SER A 1 181 ? -0.207 11.846 -0.986 1.00 84.69 181 SER A N 1
ATOM 1417 C CA . SER A 1 181 ? 0.431 12.127 -2.284 1.00 84.69 181 SER A CA 1
ATOM 1418 C C . SER A 1 181 ? 1.673 11.268 -2.537 1.00 84.69 181 SER A C 1
ATOM 1420 O O . SER A 1 181 ? 1.988 10.937 -3.681 1.00 84.69 181 SER A O 1
ATOM 1422 N N . GLN A 1 182 ? 2.359 10.854 -1.470 1.00 85.81 182 GLN A N 1
ATOM 1423 C CA . GLN A 1 182 ? 3.493 9.944 -1.556 1.00 85.81 182 GLN A CA 1
ATOM 1424 C C . GLN A 1 182 ? 3.061 8.513 -1.905 1.00 85.81 182 GLN A C 1
ATOM 1426 O O . GLN A 1 182 ? 3.781 7.834 -2.630 1.00 85.81 182 GLN A O 1
ATOM 1431 N N . LEU A 1 183 ? 1.876 8.078 -1.475 1.00 86.94 183 LEU A N 1
ATOM 1432 C CA . LEU A 1 183 ? 1.350 6.737 -1.760 1.00 86.94 183 LEU A CA 1
ATOM 1433 C C . LEU A 1 183 ? 0.717 6.598 -3.151 1.00 86.94 183 LEU A C 1
ATOM 1435 O O . LEU A 1 183 ? 0.619 5.497 -3.682 1.00 86.94 183 LEU A O 1
ATOM 1439 N N . THR A 1 184 ? 0.286 7.694 -3.769 1.00 86.50 184 THR A N 1
ATOM 1440 C CA . THR A 1 184 ? -0.411 7.636 -5.067 1.00 86.50 184 THR A CA 1
ATOM 1441 C C . THR A 1 184 ? 0.513 7.727 -6.275 1.00 86.50 184 THR A C 1
ATOM 1443 O O . THR A 1 184 ? 0.100 7.366 -7.375 1.00 86.50 184 THR A O 1
ATOM 1446 N N . GLY A 1 185 ? 1.752 8.191 -6.082 1.00 80.62 185 GLY A N 1
ATOM 1447 C CA . GLY A 1 185 ? 2.725 8.344 -7.163 1.00 80.62 185 GLY A CA 1
ATOM 1448 C C . GLY A 1 185 ? 2.406 9.477 -8.139 1.00 80.62 185 GLY A C 1
ATOM 1449 O O . GLY A 1 185 ? 2.933 9.490 -9.244 1.00 80.62 185 GLY A O 1
ATOM 1450 N N . ALA A 1 186 ? 1.601 10.460 -7.723 1.00 77.44 186 ALA A N 1
ATOM 1451 C CA . ALA A 1 186 ? 1.211 11.612 -8.543 1.00 77.44 186 ALA A CA 1
ATOM 1452 C C . ALA A 1 186 ? 2.391 12.455 -9.081 1.00 77.44 186 ALA A C 1
ATOM 1454 O O . ALA A 1 186 ? 2.198 13.267 -9.978 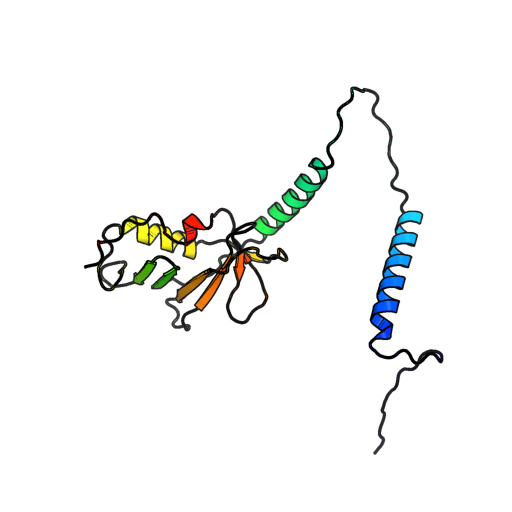1.00 77.44 186 ALA A O 1
ATOM 1455 N N . ASN A 1 187 ? 3.601 12.268 -8.543 1.00 75.12 187 ASN A N 1
ATOM 1456 C CA . ASN A 1 187 ? 4.816 12.973 -8.964 1.00 75.12 187 ASN A CA 1
ATOM 1457 C C . ASN A 1 187 ? 5.702 12.162 -9.929 1.00 75.12 187 ASN A C 1
ATOM 1459 O O . ASN A 1 187 ? 6.799 12.613 -10.250 1.00 75.12 187 ASN A O 1
ATOM 1463 N N . LEU A 1 188 ? 5.283 10.962 -10.347 1.00 79.56 188 LEU A N 1
ATOM 1464 C CA . LEU A 1 188 ? 6.060 10.148 -11.280 1.00 79.56 188 LEU A CA 1
ATOM 1465 C C . LEU A 1 188 ? 6.021 10.734 -12.687 1.00 79.56 188 LEU A C 1
ATOM 1467 O O . LEU A 1 188 ? 4.956 11.078 -13.198 1.00 79.56 188 LEU A O 1
ATOM 1471 N N . SER A 1 189 ? 7.190 10.802 -13.326 1.00 76.44 189 SER A N 1
ATOM 1472 C CA . SER A 1 189 ? 7.276 11.154 -14.743 1.00 76.44 189 SER A CA 1
ATOM 1473 C C . SER A 1 189 ? 6.873 9.944 -15.580 1.00 76.44 189 SER A C 1
ATOM 1475 O O . SER A 1 189 ? 7.647 9.001 -15.751 1.00 76.44 189 SER A O 1
ATOM 1477 N N . LEU A 1 190 ? 5.634 9.958 -16.066 1.00 76.56 190 LEU A N 1
ATOM 1478 C CA . LEU A 1 190 ? 5.091 8.904 -16.916 1.00 76.56 190 LEU A CA 1
ATOM 1479 C C . LEU A 1 190 ? 5.459 9.163 -18.386 1.00 76.56 190 LEU A C 1
ATOM 1481 O O . LEU A 1 190 ? 5.535 10.325 -18.792 1.00 76.56 190 LEU A O 1
ATOM 1485 N N . PRO A 1 191 ? 5.688 8.109 -19.191 1.00 67.12 191 PRO A N 1
ATOM 1486 C CA . PRO A 1 191 ? 5.780 8.263 -20.638 1.00 67.12 191 PRO A CA 1
ATOM 1487 C C . PRO A 1 191 ? 4.458 8.818 -21.192 1.00 67.12 191 PRO A C 1
ATOM 1489 O O . PRO A 1 191 ? 3.384 8.502 -20.670 1.00 67.12 191 PRO A O 1
ATOM 1492 N N . ASP A 1 192 ? 4.538 9.653 -22.232 1.00 67.94 192 ASP A N 1
ATOM 1493 C CA . ASP A 1 192 ? 3.353 10.235 -22.867 1.00 67.94 192 ASP A CA 1
ATOM 1494 C C . ASP A 1 192 ? 2.407 9.119 -23.348 1.00 67.94 192 ASP A C 1
ATOM 1496 O O . ASP A 1 192 ? 2.861 8.180 -24.013 1.00 67.94 192 ASP A O 1
ATOM 1500 N N . PRO A 1 193 ? 1.099 9.189 -23.031 1.00 59.53 193 PRO A N 1
ATOM 1501 C CA . PRO A 1 193 ? 0.143 8.231 -23.560 1.00 59.53 193 PRO A CA 1
ATOM 1502 C C . PRO A 1 193 ? 0.029 8.444 -25.074 1.00 59.53 193 PRO A C 1
ATOM 1504 O O . PRO A 1 193 ? -0.445 9.489 -25.521 1.00 59.53 193 PRO A O 1
ATOM 1507 N N . ASN A 1 194 ? 0.497 7.463 -25.848 1.00 52.12 194 ASN A N 1
ATOM 1508 C CA . ASN A 1 194 ? 0.276 7.403 -27.297 1.00 52.12 194 ASN A CA 1
ATOM 1509 C C . ASN A 1 194 ? -1.201 7.186 -27.641 1.00 52.12 194 ASN A C 1
ATOM 1511 O O . ASN A 1 194 ? -1.866 6.397 -26.930 1.00 52.12 194 ASN A O 1
#

Radius of gyration: 26.63 Å; Cα contacts (8 Å, |Δi|>4): 242; chains: 1; bounding box: 54×72×73 Å

pLDDT: mean 77.2, std 18.65, range [35.03, 96.19]

Mean predicted aligned error: 16.89 Å

Organism: NCBI:txid1323738

Secondary structure (DSSP, 8-state):
----------SS----TTHHHHHHHHHHHHHHHHHHHHS-----------------THHHHHHHHHHHHHHHHHT-EESSTT--EEEEE-SS-EEEEETTEEEETTEE-S-HHHHHHHHHHHHT-EEEE--PPPBS--EEEEEEETTSPPPEEEEEE-BSS-EEE-TT---EEEEPS--HHHHHTTT--PPP--

Foldseek 3Di:
DDDDPDPPDDPDDDDDPVVVVVVVVVVVVVVVVVVCVVDVPPPPDDDDDDDDDDPDPVPVVCVVVVVVVVVQQVPWDQPDPPWAWQWKDWPVWIWGQDPVAIDTPNHDFPCRVLVVQLRVCNRRWIKGWDPDDADDDWTWMWTDTPPPDDIWTWTWGQPPHTWIGTPPDPTIIGTPPDHPCSNRSPVGDGDDDD